Protein AF-A0A8K0Q6R3-F1 (afdb_monomer_lite)

Structure (mmCIF, N/CA/C/O backbone):
data_AF-A0A8K0Q6R3-F1
#
_entry.id   AF-A0A8K0Q6R3-F1
#
loop_
_atom_site.group_PDB
_atom_site.id
_atom_site.type_symbol
_atom_site.label_atom_id
_atom_site.label_alt_id
_atom_site.label_comp_id
_atom_site.label_asym_id
_atom_site.label_entity_id
_atom_site.label_seq_id
_atom_site.pdbx_PDB_ins_code
_atom_site.Cartn_x
_atom_site.Cartn_y
_atom_site.Cartn_z
_atom_site.occupancy
_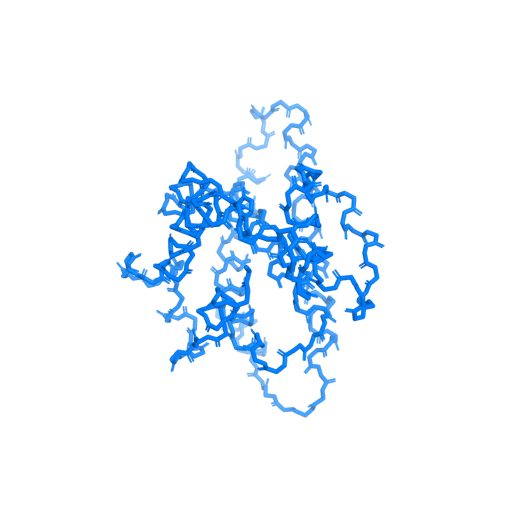atom_site.B_iso_or_equiv
_atom_site.auth_seq_id
_atom_site.auth_comp_id
_atom_site.auth_asym_id
_atom_site.auth_atom_id
_atom_site.pdbx_PDB_model_num
ATOM 1 N N . MET A 1 1 ? -8.932 2.439 12.108 1.00 54.53 1 MET A N 1
ATOM 2 C CA . MET A 1 1 ? -7.716 1.807 11.546 1.00 54.53 1 MET A CA 1
ATOM 3 C C . MET A 1 1 ? -7.563 0.316 11.876 1.00 54.53 1 MET A C 1
ATOM 5 O O . MET A 1 1 ? -7.214 -0.430 10.976 1.00 54.53 1 MET A O 1
ATOM 9 N N . PHE A 1 2 ? -7.826 -0.166 13.101 1.00 51.91 2 PHE A N 1
ATOM 10 C CA . PHE A 1 2 ? -7.474 -1.550 13.488 1.00 51.91 2 PHE A CA 1
ATOM 11 C C . PHE A 1 2 ? -8.248 -2.689 12.801 1.00 51.91 2 PHE A C 1
ATOM 13 O O . PHE A 1 2 ? -7.647 -3.707 12.477 1.00 51.91 2 PHE A O 1
ATOM 20 N N . LEU A 1 3 ? -9.543 -2.526 12.505 1.00 50.34 3 LEU A N 1
ATOM 21 C CA . LEU A 1 3 ? -10.307 -3.551 11.765 1.00 50.34 3 LEU A CA 1
ATOM 22 C C . LEU A 1 3 ? -9.749 -3.795 10.353 1.00 50.34 3 LEU A C 1
ATOM 24 O O . LEU A 1 3 ? -9.831 -4.893 9.816 1.00 50.34 3 LEU A O 1
ATOM 28 N N . ASN A 1 4 ? -9.103 -2.779 9.796 1.00 62.16 4 ASN A N 1
ATOM 29 C CA . ASN A 1 4 ? -8.507 -2.807 8.475 1.00 62.16 4 ASN A CA 1
ATOM 30 C C . ASN A 1 4 ? -7.117 -3.448 8.443 1.00 62.16 4 ASN A C 1
ATOM 32 O O . ASN A 1 4 ? -6.731 -3.988 7.409 1.00 62.16 4 ASN A O 1
ATOM 36 N N . LEU A 1 5 ? -6.398 -3.455 9.570 1.00 63.81 5 LEU A N 1
ATOM 37 C CA . LEU A 1 5 ? -5.128 -4.170 9.707 1.00 63.81 5 LEU A CA 1
ATOM 38 C C . LEU A 1 5 ? -5.302 -5.679 9.542 1.00 63.81 5 LEU A C 1
ATOM 40 O O . LEU A 1 5 ? -4.444 -6.322 8.948 1.00 63.81 5 LEU A O 1
ATOM 44 N N . LEU A 1 6 ? -6.427 -6.233 9.998 1.00 64.19 6 LEU A N 1
ATOM 45 C CA . LEU A 1 6 ? -6.739 -7.653 9.823 1.00 64.19 6 LEU A CA 1
ATOM 46 C C . LEU A 1 6 ? -6.965 -8.010 8.348 1.00 64.19 6 LEU A C 1
ATOM 48 O O . LEU A 1 6 ? -6.481 -9.043 7.897 1.00 64.19 6 LEU A O 1
ATOM 52 N N . ALA A 1 7 ? -7.628 -7.138 7.582 1.00 67.25 7 ALA A N 1
ATOM 53 C CA . ALA A 1 7 ? -7.806 -7.328 6.141 1.00 67.25 7 ALA A CA 1
ATOM 54 C C . ALA A 1 7 ? -6.467 -7.263 5.382 1.00 67.25 7 ALA A C 1
ATOM 56 O O . ALA A 1 7 ? -6.242 -8.037 4.452 1.00 67.25 7 ALA A O 1
ATOM 57 N N . VAL A 1 8 ? -5.547 -6.389 5.814 1.00 72.19 8 VAL A N 1
ATOM 58 C CA . VAL A 1 8 ? -4.171 -6.359 5.289 1.00 72.19 8 VAL A CA 1
ATOM 59 C C . VAL A 1 8 ? -3.399 -7.622 5.700 1.00 72.19 8 VAL A C 1
ATOM 61 O O . VAL A 1 8 ? -2.678 -8.195 4.893 1.00 72.19 8 VAL A O 1
ATOM 64 N N . ALA A 1 9 ? -3.548 -8.099 6.932 1.00 72.75 9 ALA A N 1
ATOM 65 C CA . ALA A 1 9 ? -2.824 -9.270 7.431 1.00 72.75 9 ALA A CA 1
ATOM 66 C C . ALA A 1 9 ? -3.275 -10.587 6.778 1.00 72.75 9 ALA A C 1
ATOM 68 O O . ALA A 1 9 ? -2.507 -11.544 6.679 1.00 72.75 9 ALA A O 1
ATOM 69 N N . PHE A 1 10 ? -4.535 -10.652 6.348 1.00 76.44 10 PHE A N 1
ATOM 70 C CA . PHE A 1 10 ? -5.116 -11.872 5.815 1.00 76.44 10 PHE A CA 1
ATOM 71 C C . PHE A 1 10 ? -4.614 -12.146 4.393 1.00 76.44 10 PHE A C 1
ATOM 73 O O . PHE A 1 10 ? -4.897 -11.400 3.452 1.00 76.44 10 PHE A O 1
ATOM 80 N N . VAL A 1 11 ? -3.836 -13.220 4.252 1.00 75.75 11 VAL A N 1
ATOM 81 C CA . VAL A 1 11 ? -3.286 -13.705 2.984 1.00 75.75 11 VAL A CA 1
ATOM 82 C C . VAL A 1 11 ? -3.460 -15.215 2.917 1.00 75.75 11 VAL A C 1
ATOM 84 O O . VAL A 1 11 ? -2.762 -15.954 3.611 1.00 75.75 11 VAL A O 1
ATOM 87 N N . ASP A 1 12 ? -4.355 -15.657 2.037 1.00 71.12 12 ASP A N 1
ATOM 88 C CA . ASP A 1 12 ? -4.632 -17.079 1.813 1.00 71.12 12 ASP A CA 1
ATOM 89 C C . ASP A 1 12 ? -3.466 -17.816 1.135 1.00 71.12 12 ASP A C 1
ATOM 91 O O . ASP A 1 12 ? -3.287 -19.017 1.323 1.00 71.12 12 ASP A O 1
ATOM 95 N N . ASP A 1 13 ? -2.655 -17.102 0.344 1.00 76.12 13 ASP A N 1
ATOM 96 C CA . ASP A 1 13 ? -1.628 -17.695 -0.513 1.00 76.12 13 ASP A CA 1
ATOM 97 C C . ASP A 1 13 ? -0.456 -16.732 -0.765 1.00 76.12 13 ASP A C 1
ATOM 99 O O . ASP A 1 13 ? -0.658 -15.569 -1.128 1.00 76.12 13 ASP A O 1
ATOM 103 N N . ALA A 1 14 ? 0.769 -17.236 -0.585 1.00 75.88 14 ALA A N 1
ATOM 104 C CA . ALA A 1 14 ? 2.025 -16.504 -0.745 1.00 75.88 14 ALA A CA 1
ATOM 105 C C . ALA A 1 14 ? 2.582 -16.527 -2.184 1.00 75.88 14 ALA A C 1
ATOM 107 O O . ALA A 1 14 ? 3.535 -15.809 -2.482 1.00 75.88 14 ALA A O 1
ATOM 108 N N . ARG A 1 15 ? 2.016 -17.331 -3.095 1.00 80.50 15 ARG A N 1
ATOM 109 C CA . ARG A 1 15 ? 2.465 -17.396 -4.496 1.00 80.50 15 ARG A CA 1
ATOM 110 C C . ARG A 1 15 ? 2.261 -16.055 -5.198 1.00 80.50 15 ARG A C 1
ATOM 112 O O . ARG A 1 15 ? 1.214 -15.432 -5.062 1.00 80.50 15 ARG A O 1
ATOM 119 N N . LEU A 1 16 ? 3.205 -15.656 -6.052 1.00 80.06 16 LEU A N 1
ATOM 120 C CA . LEU A 1 16 ? 3.097 -14.418 -6.844 1.00 80.06 16 LEU A CA 1
ATOM 121 C C . LEU A 1 16 ? 1.838 -14.389 -7.724 1.00 80.06 16 LEU A C 1
ATOM 123 O O . LEU A 1 16 ? 1.187 -13.355 -7.840 1.00 80.06 16 LEU A O 1
ATOM 127 N N . SER A 1 17 ? 1.436 -15.538 -8.277 1.00 79.94 17 SER A N 1
ATOM 128 C CA . SER A 1 17 ? 0.202 -15.688 -9.062 1.00 79.94 17 SER A CA 1
ATOM 129 C C . SER A 1 17 ? -1.075 -15.450 -8.252 1.00 79.94 17 SER A C 1
ATOM 131 O O . SER A 1 17 ? -2.144 -15.270 -8.835 1.00 79.94 17 SER A O 1
ATOM 133 N N . ALA A 1 18 ? -0.991 -15.475 -6.918 1.00 82.94 18 ALA A N 1
ATOM 134 C CA . ALA A 1 18 ? -2.079 -15.126 -6.012 1.00 82.94 18 ALA A CA 1
ATOM 135 C C . ALA A 1 18 ? -2.174 -13.609 -5.750 1.00 82.94 18 ALA A C 1
ATOM 137 O O . ALA A 1 18 ? -3.151 -13.156 -5.157 1.00 82.94 18 ALA A O 1
ATOM 138 N N . SER A 1 19 ? -1.204 -12.811 -6.213 1.00 84.69 19 SER A N 1
ATOM 139 C CA . SER A 1 19 ? -1.260 -11.352 -6.108 1.00 84.69 19 SER A CA 1
ATOM 140 C C . SER A 1 19 ? -2.371 -10.766 -6.985 1.00 84.69 19 SER A C 1
ATOM 142 O O . SER A 1 19 ? -2.760 -11.350 -8.000 1.00 84.69 19 SER A O 1
ATOM 144 N N . TRP A 1 20 ? -2.868 -9.594 -6.598 1.00 86.06 20 TRP A N 1
ATOM 145 C CA . TRP A 1 20 ? -3.831 -8.799 -7.364 1.00 86.06 20 TRP A CA 1
ATOM 146 C C . TRP A 1 20 ? -3.210 -8.160 -8.620 1.00 86.06 20 TRP A C 1
ATOM 148 O O . TRP A 1 20 ? -3.933 -7.775 -9.531 1.00 86.06 20 TRP A O 1
ATOM 158 N N . VAL A 1 21 ? -1.876 -8.079 -8.690 1.00 85.06 21 VAL A N 1
ATOM 159 C CA . VAL A 1 21 ? -1.151 -7.522 -9.848 1.00 85.06 21 VAL A CA 1
ATOM 160 C C . VAL A 1 21 ? -0.969 -8.552 -10.962 1.00 85.06 21 VAL A C 1
ATOM 162 O O . VAL A 1 21 ? -1.044 -8.220 -12.141 1.00 85.06 21 VAL A O 1
ATOM 165 N N . VAL A 1 22 ? -0.709 -9.809 -10.596 1.00 80.12 22 VAL A N 1
ATOM 166 C CA . VAL A 1 22 ? -0.415 -10.889 -11.557 1.00 80.12 22 VAL A CA 1
ATOM 167 C C . VAL A 1 22 ? -1.655 -11.731 -11.852 1.00 80.12 22 VAL A C 1
ATOM 169 O O . VAL A 1 22 ? -1.812 -12.245 -12.957 1.00 80.12 22 VAL A O 1
ATOM 172 N N . GLY A 1 23 ? -2.534 -11.904 -10.865 1.00 73.75 23 GLY A N 1
ATOM 173 C CA . GLY A 1 23 ? -3.763 -12.668 -11.026 1.00 73.75 23 GLY A CA 1
ATOM 174 C C . GLY A 1 23 ? -4.799 -11.941 -11.878 1.00 73.75 23 GLY A C 1
ATOM 175 O O . GLY A 1 23 ? -4.904 -10.722 -11.850 1.00 73.75 23 GLY A O 1
ATOM 176 N N . SER A 1 24 ? -5.623 -12.705 -12.592 1.00 71.62 24 SER A N 1
ATOM 177 C CA . SER A 1 24 ? -6.727 -12.168 -13.404 1.00 71.62 24 SER A CA 1
ATOM 178 C C . SER A 1 24 ? -7.937 -11.707 -12.578 1.00 71.62 24 SER A C 1
ATOM 180 O O . SER A 1 24 ? -8.874 -11.129 -13.122 1.00 71.62 24 SER A O 1
ATOM 182 N N . ASP A 1 25 ? -7.942 -11.994 -11.275 1.00 80.06 25 ASP A N 1
ATOM 183 C CA . ASP A 1 25 ? -9.049 -11.698 -10.372 1.00 80.06 25 ASP A CA 1
ATOM 184 C C . ASP A 1 25 ? -8.917 -10.293 -9.765 1.00 80.06 25 ASP A C 1
ATOM 186 O O . ASP A 1 25 ? -8.110 -10.062 -8.858 1.00 80.06 25 ASP A O 1
ATOM 190 N N . ARG A 1 26 ? -9.753 -9.366 -10.251 1.00 75.88 26 ARG A N 1
ATOM 191 C CA . ARG A 1 26 ? -9.837 -7.985 -9.748 1.00 75.88 26 ARG A CA 1
ATOM 192 C C . ARG A 1 26 ? -10.316 -7.904 -8.295 1.00 75.88 26 ARG A C 1
ATOM 194 O O . ARG A 1 26 ? -9.986 -6.939 -7.613 1.00 75.88 26 ARG A O 1
ATOM 201 N N . GLY A 1 27 ? -11.025 -8.916 -7.787 1.00 81.19 27 GLY A N 1
ATOM 202 C CA . GLY A 1 27 ? -11.517 -8.947 -6.405 1.00 81.19 27 GLY A CA 1
ATOM 203 C C . GLY A 1 27 ? -10.404 -9.027 -5.354 1.00 81.19 27 GLY A C 1
ATOM 204 O O . GLY A 1 27 ? -10.624 -8.738 -4.179 1.00 81.19 27 GLY A O 1
ATOM 205 N N . ARG A 1 28 ? -9.172 -9.352 -5.759 1.00 83.56 28 ARG A N 1
ATOM 206 C CA . ARG A 1 28 ? -8.019 -9.480 -4.854 1.00 83.56 28 ARG A CA 1
ATOM 207 C C . ARG A 1 28 ? -7.509 -8.157 -4.290 1.00 83.56 28 ARG A C 1
ATOM 209 O O . ARG A 1 28 ? -6.754 -8.184 -3.317 1.00 83.56 28 ARG A O 1
ATOM 216 N N . LEU A 1 29 ? -7.921 -7.021 -4.856 1.00 86.06 29 LEU A N 1
ATOM 217 C CA . LEU A 1 29 ? -7.690 -5.694 -4.275 1.00 86.06 29 LEU A CA 1
ATOM 218 C C . LEU A 1 29 ? -8.789 -5.299 -3.266 1.00 86.06 29 LEU A C 1
ATOM 220 O O . LEU A 1 29 ? -8.670 -4.275 -2.602 1.00 86.06 29 LEU A O 1
ATOM 224 N N . GLY A 1 30 ? -9.815 -6.136 -3.067 1.00 84.94 30 GLY A N 1
ATOM 225 C CA . GLY A 1 30 ? -10.970 -5.835 -2.214 1.00 84.94 30 GLY A CA 1
ATOM 226 C C . GLY A 1 30 ? -10.633 -5.544 -0.746 1.00 84.94 30 GLY A C 1
ATOM 227 O O . GLY A 1 30 ? -11.323 -4.769 -0.092 1.00 84.94 30 GLY A O 1
ATOM 228 N N . TRP A 1 31 ? -9.527 -6.084 -0.222 1.00 83.69 31 TRP A N 1
ATOM 229 C CA . TRP A 1 31 ? -9.038 -5.742 1.124 1.00 83.69 31 TRP A CA 1
ATOM 230 C C . TRP A 1 31 ? -8.641 -4.259 1.252 1.00 83.69 31 TRP A C 1
ATOM 232 O O . TRP A 1 31 ? -8.718 -3.690 2.345 1.00 83.69 31 TRP A O 1
ATOM 242 N N . LEU A 1 32 ? -8.207 -3.648 0.144 1.00 83.12 32 LEU A N 1
ATOM 243 C CA . LEU A 1 32 ? -7.872 -2.233 0.045 1.00 83.12 32 LEU A CA 1
ATOM 244 C C . LEU A 1 32 ? -9.135 -1.398 -0.185 1.00 83.12 32 LEU A C 1
ATOM 246 O O . LEU A 1 32 ? -9.294 -0.349 0.424 1.00 83.12 32 LEU A O 1
ATOM 250 N N . GLU A 1 33 ? -10.079 -1.889 -0.988 1.00 83.94 33 GLU A N 1
ATOM 251 C CA . GLU A 1 33 ? -11.382 -1.236 -1.194 1.00 83.94 33 GLU A CA 1
ATOM 252 C C . GLU A 1 33 ? -12.202 -1.162 0.100 1.00 83.94 33 GLU A C 1
ATOM 254 O O . GLU A 1 33 ? -12.869 -0.163 0.363 1.00 83.94 33 GLU A O 1
ATOM 259 N N . LEU A 1 34 ? -12.085 -2.171 0.968 1.00 81.50 34 LEU A N 1
ATOM 260 C CA . LEU A 1 34 ? -12.698 -2.173 2.299 1.00 81.50 34 LEU A CA 1
ATOM 261 C C . LEU A 1 34 ? -12.225 -0.975 3.144 1.00 81.50 34 LEU A C 1
ATOM 263 O O . LEU A 1 34 ? -12.975 -0.457 3.975 1.00 81.50 34 LEU A O 1
ATOM 267 N N . GLN A 1 35 ? -11.020 -0.461 2.875 1.00 75.69 35 GLN A N 1
ATOM 268 C CA . GLN A 1 35 ? -10.481 0.728 3.535 1.00 75.69 35 GLN A CA 1
ATOM 269 C C . GLN A 1 35 ? -11.276 1.989 3.202 1.00 75.69 35 GLN A C 1
ATOM 271 O O . GLN A 1 35 ? -11.488 2.819 4.087 1.00 75.69 35 GLN A O 1
ATOM 276 N N . LEU A 1 36 ? -11.784 2.092 1.971 1.00 77.50 36 LEU A N 1
ATOM 277 C CA . LEU A 1 36 ? -12.572 3.234 1.504 1.00 77.50 36 LEU A CA 1
ATOM 278 C C . LEU A 1 36 ? -13.887 3.368 2.285 1.00 77.50 36 LEU A C 1
ATOM 280 O O . LEU A 1 36 ? -14.344 4.477 2.559 1.00 77.50 36 LEU A O 1
ATOM 284 N N . GLY A 1 37 ? -14.469 2.243 2.713 1.00 75.31 37 GLY A N 1
ATOM 285 C CA . GLY A 1 37 ? -15.680 2.214 3.537 1.00 75.31 37 GLY A CA 1
ATOM 286 C C . GLY A 1 37 ? -15.454 2.604 5.002 1.00 75.31 37 GLY A C 1
ATOM 287 O O . GLY A 1 37 ? -16.411 2.921 5.709 1.00 75.31 37 GLY A O 1
ATOM 288 N N . LEU A 1 38 ? -14.205 2.623 5.480 1.00 74.12 38 LEU A N 1
ATOM 289 C CA . LEU A 1 38 ? -13.915 2.932 6.880 1.00 74.12 38 LEU A CA 1
ATOM 290 C C . LEU A 1 38 ? -13.990 4.436 7.173 1.00 74.12 38 LEU A C 1
ATOM 292 O O . LEU A 1 38 ? -14.490 4.812 8.232 1.00 74.12 38 LEU A O 1
ATOM 296 N N . LYS A 1 39 ? -13.529 5.299 6.259 1.00 73.44 39 LYS A N 1
ATOM 297 C CA . LYS A 1 39 ? -13.573 6.764 6.431 1.00 73.44 39 LYS A CA 1
ATOM 298 C C . LYS A 1 39 ? -14.991 7.283 6.746 1.00 73.44 39 LYS A C 1
ATOM 300 O O . LYS A 1 39 ? -15.137 7.956 7.768 1.00 73.44 39 LYS A O 1
ATOM 305 N N . PRO A 1 40 ? -16.054 6.934 5.990 1.00 75.62 40 PRO A N 1
ATOM 306 C CA . PRO A 1 40 ? -17.410 7.380 6.317 1.00 75.62 40 PRO A CA 1
ATOM 307 C C . PRO A 1 40 ? -17.943 6.796 7.637 1.00 75.62 40 PRO A C 1
ATOM 309 O O . PRO A 1 40 ? -18.625 7.503 8.376 1.00 75.62 40 PRO A O 1
ATOM 312 N N . LEU A 1 41 ? -17.601 5.549 7.991 1.00 76.44 41 LEU A N 1
ATOM 313 C CA . LEU A 1 41 ? -17.977 4.947 9.283 1.00 76.44 41 LEU A CA 1
ATOM 314 C C . LEU A 1 41 ? -17.315 5.660 10.466 1.00 76.44 41 LEU A C 1
ATOM 316 O O . LEU A 1 41 ? -17.943 5.930 11.493 1.00 76.44 41 LEU A O 1
ATOM 320 N N . LEU A 1 42 ? -16.038 5.993 10.309 1.00 73.75 42 LEU A N 1
ATOM 321 C CA . LEU A 1 42 ? -15.302 6.788 11.271 1.00 73.75 42 LEU A CA 1
ATOM 322 C C . LEU A 1 42 ? -15.955 8.168 11.396 1.00 73.75 42 LEU A C 1
ATOM 324 O O . LEU A 1 42 ? -16.254 8.592 12.513 1.00 73.75 42 LEU A O 1
ATOM 328 N N . MET A 1 43 ? -16.228 8.865 10.294 1.00 75.31 43 MET A N 1
ATOM 329 C CA . MET A 1 43 ? -16.900 10.171 10.324 1.00 75.31 43 MET A CA 1
ATOM 330 C C . MET A 1 43 ? -18.269 10.110 11.017 1.00 75.31 43 MET A C 1
ATOM 332 O O . MET A 1 43 ? -18.567 10.962 11.854 1.00 75.31 43 MET A O 1
ATOM 336 N N . ALA A 1 44 ? -19.069 9.074 10.752 1.00 84.00 44 ALA A N 1
ATOM 337 C CA . ALA A 1 44 ? -20.374 8.880 11.384 1.00 84.00 44 ALA A CA 1
ATOM 338 C C . ALA A 1 44 ? -20.286 8.645 12.904 1.00 84.00 44 ALA A C 1
ATOM 3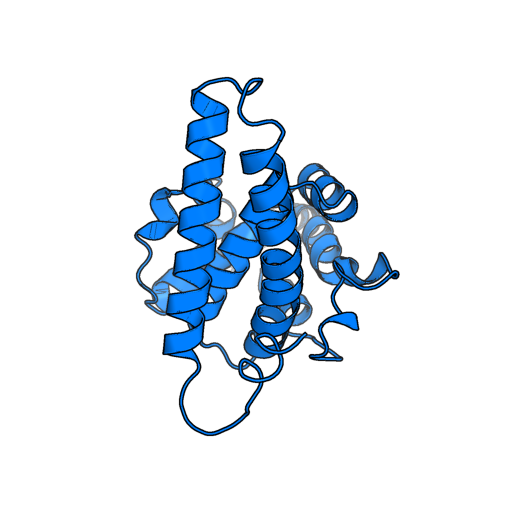40 O O . ALA A 1 44 ? -21.175 9.053 13.649 1.00 84.00 44 ALA A O 1
ATOM 341 N N . THR A 1 45 ? -19.201 8.027 13.377 1.00 80.62 45 THR A N 1
ATOM 342 C CA . THR A 1 45 ? -18.961 7.750 14.804 1.00 80.62 45 THR A CA 1
ATOM 343 C C . THR A 1 45 ? -18.163 8.845 15.517 1.00 80.62 45 THR A C 1
ATOM 345 O O . THR A 1 45 ? -17.869 8.6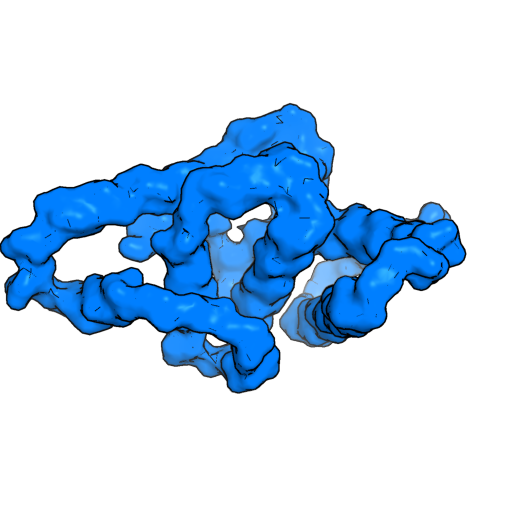99 16.699 1.00 80.62 45 THR A O 1
ATOM 348 N N . SER A 1 46 ? -17.852 9.961 14.843 1.00 78.06 46 SER A N 1
ATOM 349 C CA . SER A 1 46 ? -17.079 11.095 15.388 1.00 78.06 46 SER A CA 1
ATOM 350 C C . SER A 1 46 ? -17.564 11.576 16.758 1.00 78.06 46 SER A C 1
ATOM 352 O O . SER A 1 46 ? -16.759 11.736 17.666 1.00 78.06 46 SER A O 1
ATOM 354 N N . ARG A 1 47 ? -18.882 11.686 16.952 1.00 80.00 47 ARG A N 1
ATOM 355 C CA . ARG A 1 47 ? -19.501 12.126 18.219 1.00 80.00 47 ARG A CA 1
ATOM 356 C C . ARG A 1 47 ? -19.271 11.187 19.407 1.00 80.00 47 ARG A C 1
ATOM 358 O O . ARG A 1 47 ? -19.550 11.560 20.538 1.00 80.00 47 ARG A O 1
ATOM 365 N N . LEU A 1 48 ? -18.835 9.954 19.154 1.00 79.75 48 LEU A N 1
ATOM 366 C CA . LEU A 1 48 ? -18.565 8.948 20.184 1.00 79.75 48 LEU A CA 1
ATOM 367 C C . LEU A 1 48 ? -17.071 8.873 20.538 1.00 79.75 48 LEU A C 1
ATOM 369 O O . LEU A 1 48 ? -16.685 8.063 21.381 1.00 79.75 48 LEU A O 1
ATOM 373 N N . ARG A 1 49 ? -16.222 9.675 19.881 1.00 79.19 49 ARG A N 1
ATOM 374 C CA . ARG A 1 49 ? -14.761 9.597 20.015 1.00 79.19 49 ARG A CA 1
ATOM 375 C C . ARG A 1 49 ? -14.212 10.373 21.209 1.00 79.19 49 ARG A C 1
ATOM 377 O O . ARG A 1 49 ? -13.205 9.939 21.753 1.00 79.19 49 ARG A O 1
ATOM 384 N N . ASP A 1 50 ? -14.889 11.435 21.642 1.00 74.19 50 ASP A N 1
ATOM 385 C CA . ASP A 1 50 ? -14.400 12.383 22.663 1.00 74.19 50 ASP A CA 1
ATOM 386 C C . ASP A 1 50 ? -14.189 11.763 24.058 1.00 74.19 50 ASP A C 1
ATOM 388 O O . ASP A 1 50 ? -13.522 12.338 24.910 1.00 74.19 50 ASP A O 1
ATOM 392 N N . ALA A 1 51 ? -14.771 10.587 24.312 1.00 77.12 51 ALA A N 1
ATOM 393 C CA . ALA A 1 51 ? -14.582 9.817 25.545 1.00 77.12 51 ALA A CA 1
ATOM 394 C C . ALA A 1 51 ? -13.836 8.492 25.305 1.00 77.12 51 ALA A C 1
ATOM 396 O O . ALA A 1 51 ? -13.804 7.615 26.172 1.00 77.12 51 ALA A O 1
ATOM 397 N N . SER A 1 52 ? -13.283 8.296 24.107 1.00 80.44 52 SER A N 1
ATOM 398 C CA . SER A 1 52 ? -12.637 7.047 23.731 1.00 80.44 52 SER A CA 1
ATOM 399 C C . SER A 1 52 ? -11.213 6.985 24.267 1.00 80.44 52 SER A C 1
ATOM 401 O O . SER A 1 52 ? -10.402 7.871 24.023 1.00 80.44 52 SER A O 1
ATOM 403 N N . ALA A 1 53 ? -10.848 5.850 24.867 1.00 79.75 53 ALA A N 1
ATOM 404 C CA . ALA A 1 53 ? -9.449 5.540 25.170 1.00 79.75 53 ALA A CA 1
ATOM 405 C C . ALA A 1 53 ? -8.549 5.509 23.911 1.00 79.75 53 ALA A C 1
ATOM 407 O O . ALA A 1 53 ? -7.327 5.516 24.028 1.00 79.75 53 ALA A O 1
ATOM 408 N N . LEU A 1 54 ? -9.142 5.473 22.709 1.00 71.38 54 LEU A N 1
ATOM 409 C CA . LEU A 1 54 ? -8.446 5.498 21.420 1.00 71.38 54 LEU A CA 1
ATOM 410 C C . LEU A 1 54 ? -8.330 6.907 20.819 1.00 71.38 54 LEU A C 1
ATOM 412 O O . LEU A 1 54 ? -7.907 7.038 19.672 1.00 71.38 54 LEU A O 1
ATOM 416 N N . GLN A 1 55 ? -8.690 7.956 21.560 1.00 72.50 55 GLN A N 1
ATOM 417 C CA . GLN A 1 55 ? -8.657 9.339 21.079 1.00 72.50 55 GLN A CA 1
ATOM 418 C C . GLN A 1 55 ? -7.327 9.759 20.419 1.00 72.50 55 GLN A C 1
ATOM 420 O O . GLN A 1 55 ? -7.393 10.263 19.296 1.00 72.50 55 GLN A O 1
ATOM 425 N N . PRO A 1 56 ? -6.136 9.437 20.968 1.00 65.06 56 PRO A N 1
ATOM 426 C CA . PRO A 1 56 ? -4.865 9.772 20.314 1.00 65.06 56 PRO A CA 1
ATOM 427 C C . PRO A 1 56 ? -4.705 9.151 18.917 1.00 65.06 56 PRO A C 1
ATOM 429 O O . PRO A 1 56 ? -4.037 9.699 18.046 1.00 65.06 56 PRO A O 1
ATOM 432 N N . MET A 1 57 ? -5.333 7.996 18.675 1.00 65.81 57 MET A N 1
ATOM 433 C CA . MET A 1 57 ? -5.298 7.328 17.371 1.00 65.81 57 MET A CA 1
ATOM 434 C C . MET A 1 57 ? -6.265 7.961 16.372 1.00 65.81 57 MET A C 1
ATOM 436 O O . MET A 1 57 ? -5.995 7.939 15.173 1.00 65.81 57 MET A O 1
ATOM 440 N N . PHE A 1 58 ? -7.395 8.496 16.843 1.00 71.62 58 PHE A N 1
ATOM 441 C CA . PHE A 1 58 ? -8.310 9.250 15.990 1.00 71.62 58 PHE A CA 1
ATOM 442 C C . PHE A 1 58 ? -7.684 10.578 15.572 1.00 71.62 58 PHE A C 1
ATOM 444 O O . PHE A 1 58 ? -7.678 10.872 14.385 1.00 71.62 58 PHE A O 1
ATOM 451 N N . GLU A 1 59 ? -7.059 11.297 16.504 1.00 69.19 59 GLU A N 1
ATOM 452 C CA . GLU A 1 59 ? -6.350 12.553 16.224 1.00 69.19 59 GLU A CA 1
ATOM 453 C C . GLU A 1 59 ? -5.206 12.347 15.221 1.00 69.19 59 GLU A C 1
ATOM 455 O O . GLU A 1 59 ? -5.115 13.067 14.232 1.00 69.19 59 GLU A O 1
ATOM 460 N N . ALA A 1 60 ? -4.397 11.296 15.394 1.00 63.03 60 ALA A N 1
ATOM 461 C CA . ALA A 1 60 ? -3.341 10.958 14.440 1.00 63.03 60 ALA A CA 1
ATOM 462 C C . ALA A 1 60 ? -3.884 10.545 13.056 1.00 63.03 60 ALA A C 1
ATOM 464 O O . ALA A 1 60 ? -3.220 10.745 12.045 1.00 63.03 60 ALA A O 1
ATOM 465 N N . SER A 1 61 ? -5.072 9.933 12.994 1.00 62.62 61 SER A N 1
ATOM 466 C CA . SER A 1 61 ? -5.709 9.540 11.730 1.00 62.62 61 SER A CA 1
ATOM 467 C C . SER A 1 61 ? -6.382 10.708 11.009 1.00 62.62 61 SER A C 1
ATOM 469 O O . SER A 1 61 ? -6.491 10.653 9.785 1.00 62.62 61 SER A O 1
ATOM 471 N N . ASP A 1 62 ? -6.887 11.691 11.755 1.00 66.62 62 ASP A N 1
ATOM 472 C CA . ASP A 1 62 ? -7.546 12.885 11.222 1.00 66.62 62 ASP A CA 1
ATOM 473 C C . ASP A 1 62 ? -6.509 13.939 10.763 1.00 66.62 62 ASP A C 1
ATOM 475 O O . ASP A 1 62 ? -6.853 14.859 10.022 1.00 66.62 62 ASP A O 1
ATOM 479 N N . ASP A 1 63 ? -5.234 13.788 11.148 1.00 64.62 63 ASP A N 1
ATOM 480 C CA . ASP A 1 63 ? -4.123 14.578 10.617 1.00 64.62 63 ASP A CA 1
ATOM 481 C C . ASP A 1 63 ? -3.892 14.243 9.131 1.00 64.62 63 ASP A C 1
ATOM 483 O O . ASP A 1 63 ? -3.405 13.167 8.779 1.00 64.62 63 ASP A O 1
ATOM 487 N N . GLU A 1 64 ? -4.258 15.162 8.236 1.00 56.66 64 GLU A N 1
ATOM 488 C CA . GLU A 1 64 ? -4.146 15.031 6.775 1.00 56.66 64 GLU A CA 1
ATOM 489 C C . GLU A 1 64 ? -2.707 15.249 6.259 1.00 56.66 64 GLU A C 1
ATOM 491 O O . GLU A 1 64 ? -2.488 15.269 5.046 1.00 56.66 64 GLU A O 1
ATOM 496 N N . ALA A 1 65 ? -1.699 15.373 7.137 1.00 54.16 65 ALA A N 1
ATOM 497 C CA . ALA A 1 65 ? -0.297 15.419 6.725 1.00 54.16 65 ALA A CA 1
ATOM 498 C C . ALA A 1 65 ? 0.038 14.193 5.855 1.00 54.16 65 ALA A C 1
ATOM 500 O O . ALA A 1 65 ? 0.044 13.047 6.309 1.00 54.16 65 ALA A O 1
ATOM 501 N N . VAL A 1 66 ? 0.227 14.420 4.557 1.00 50.38 66 VAL A N 1
ATOM 502 C CA . VAL A 1 66 ? 0.510 13.379 3.567 1.00 50.38 66 VAL A CA 1
ATOM 503 C C . VAL A 1 66 ? 1.773 12.636 4.000 1.00 50.38 66 VAL A C 1
ATOM 505 O O . VAL A 1 66 ? 2.752 13.265 4.395 1.00 50.38 66 VAL A O 1
ATOM 508 N N . VAL A 1 67 ? 1.763 11.299 3.931 1.00 53.59 67 VAL A N 1
ATOM 509 C CA . VAL A 1 67 ? 2.989 10.504 4.086 1.00 53.59 67 VAL A CA 1
ATOM 510 C C . VAL A 1 67 ? 3.935 10.939 2.968 1.00 53.59 67 VAL A C 1
ATOM 512 O O . VAL A 1 67 ? 3.759 10.573 1.807 1.00 53.59 67 VAL A O 1
ATOM 515 N N . CYS A 1 68 ? 4.867 11.821 3.316 1.00 42.94 68 CYS A N 1
ATOM 516 C CA . CYS A 1 68 ? 5.729 12.510 2.372 1.00 42.94 68 CYS A CA 1
ATOM 517 C C . CYS A 1 68 ? 6.737 11.534 1.732 1.00 42.94 68 CYS A C 1
ATOM 519 O O . CYS A 1 68 ? 7.124 10.536 2.355 1.00 42.94 68 CYS A O 1
ATOM 521 N N . PRO A 1 69 ? 7.250 11.826 0.525 1.00 43.53 69 PRO A N 1
ATOM 522 C CA . PRO A 1 69 ? 8.402 11.131 -0.052 1.00 43.53 69 PRO A CA 1
ATOM 523 C C . PRO A 1 69 ? 9.674 11.238 0.815 1.00 43.53 69 PRO A C 1
ATOM 525 O O . PRO A 1 69 ? 10.566 10.403 0.683 1.00 43.53 69 PRO A O 1
ATOM 528 N N . GLU A 1 70 ? 9.747 12.182 1.770 1.00 47.59 70 GLU A N 1
ATOM 529 C CA . GLU A 1 70 ? 10.775 12.179 2.829 1.00 47.59 70 GLU A CA 1
ATOM 530 C C . GLU A 1 70 ? 10.691 10.971 3.783 1.00 47.59 70 GLU A C 1
ATOM 532 O O . GLU A 1 70 ? 11.574 10.787 4.618 1.00 47.59 70 GLU A O 1
ATOM 537 N N . SER A 1 71 ? 9.703 10.085 3.623 1.00 51.31 71 SER A N 1
ATOM 538 C CA . SER A 1 71 ? 9.617 8.766 4.275 1.00 51.31 71 SER A CA 1
ATOM 539 C C . SER A 1 71 ? 10.865 7.886 4.111 1.00 51.31 71 SER A C 1
ATOM 541 O O . SER A 1 71 ? 11.029 6.924 4.860 1.00 51.31 71 SER A O 1
ATOM 543 N N . ARG A 1 72 ? 11.789 8.248 3.207 1.00 55.28 72 ARG A N 1
ATOM 544 C CA . ARG A 1 72 ? 13.163 7.715 3.144 1.00 55.28 72 ARG A CA 1
ATOM 545 C C . ARG A 1 72 ? 13.926 7.845 4.476 1.00 55.28 72 ARG A C 1
ATOM 547 O O . ARG A 1 72 ? 14.855 7.077 4.708 1.00 55.28 72 ARG A O 1
ATOM 554 N N . LEU A 1 73 ? 13.531 8.790 5.335 1.00 54.75 73 LEU A N 1
ATOM 555 C CA . LEU A 1 73 ? 14.124 9.083 6.647 1.00 54.75 73 LEU A CA 1
ATOM 556 C C . LEU A 1 73 ? 13.425 8.381 7.817 1.00 54.75 73 LEU A C 1
ATOM 558 O O . LEU A 1 73 ? 13.844 8.551 8.960 1.00 54.75 73 LEU A O 1
ATOM 562 N N . ILE A 1 74 ? 12.350 7.628 7.567 1.00 61.09 74 ILE A N 1
ATOM 563 C CA . ILE A 1 74 ? 11.676 6.906 8.641 1.00 61.09 74 ILE A CA 1
ATOM 564 C C . ILE A 1 74 ? 12.541 5.701 8.999 1.00 61.09 74 ILE A C 1
ATOM 566 O O . ILE A 1 74 ? 12.582 4.700 8.277 1.00 61.09 74 ILE A O 1
ATOM 570 N N . ASP A 1 75 ? 13.242 5.812 10.123 1.00 61.31 75 ASP A N 1
ATOM 571 C CA . ASP A 1 75 ? 13.883 4.661 10.736 1.00 61.31 75 ASP A CA 1
ATOM 572 C C . ASP A 1 75 ? 12.818 3.605 11.063 1.00 61.31 75 ASP A C 1
ATOM 574 O O . ASP A 1 75 ? 11.701 3.968 11.463 1.00 61.31 75 ASP A O 1
ATOM 578 N N . PRO A 1 76 ? 13.140 2.304 10.915 1.00 63.22 76 PRO A N 1
ATOM 579 C CA . PRO A 1 76 ? 12.250 1.192 11.243 1.00 63.22 76 PRO A CA 1
ATOM 580 C C . PRO A 1 76 ? 12.107 1.026 12.768 1.00 63.22 76 PRO A C 1
ATOM 582 O O . PRO A 1 76 ? 12.260 -0.062 13.317 1.00 63.22 76 PRO A O 1
ATOM 585 N N . ASP A 1 77 ? 11.835 2.126 13.463 1.00 66.81 77 ASP A N 1
ATOM 586 C CA . ASP A 1 77 ? 11.455 2.158 14.862 1.00 66.81 77 ASP A CA 1
ATOM 587 C C . ASP A 1 77 ? 9.991 1.706 14.997 1.00 66.81 77 ASP A C 1
ATOM 589 O O . ASP A 1 77 ? 9.127 2.198 14.263 1.00 66.81 77 ASP A O 1
ATOM 593 N N . PRO A 1 78 ? 9.659 0.804 15.935 1.00 60.44 78 PRO A N 1
ATOM 594 C CA . PRO A 1 78 ? 8.284 0.368 16.158 1.00 60.44 78 PRO A CA 1
ATOM 595 C C . PRO A 1 78 ? 7.286 1.505 16.415 1.00 60.44 78 PRO A C 1
ATOM 597 O O . PRO A 1 78 ? 6.101 1.316 16.147 1.00 60.44 78 PRO A O 1
ATOM 600 N N . GLY A 1 79 ? 7.719 2.679 16.890 1.00 64.50 79 GLY A N 1
ATOM 601 C CA . GLY A 1 79 ? 6.866 3.862 17.035 1.00 64.50 79 GLY A CA 1
ATOM 602 C C . GLY A 1 79 ? 6.424 4.465 15.698 1.00 64.50 79 GLY A C 1
ATOM 603 O O . GLY A 1 79 ? 5.322 5.007 15.598 1.00 64.50 79 GLY A O 1
ATOM 604 N N . ASN A 1 80 ? 7.217 4.285 14.640 1.00 69.25 80 ASN A N 1
ATOM 605 C CA . ASN A 1 80 ? 6.950 4.831 13.308 1.00 69.25 80 ASN A CA 1
ATOM 606 C C . ASN A 1 80 ? 6.026 3.957 12.450 1.00 69.25 80 ASN A C 1
ATOM 608 O O . ASN A 1 80 ? 5.555 4.403 11.401 1.00 69.25 80 ASN A O 1
ATOM 612 N N . VAL A 1 81 ? 5.712 2.730 12.883 1.00 69.50 81 VAL A N 1
ATOM 613 C CA . VAL A 1 81 ? 4.829 1.829 12.123 1.00 69.50 81 VAL A CA 1
ATOM 614 C C . VAL A 1 81 ? 3.473 2.471 11.837 1.00 69.50 81 VAL A C 1
ATOM 616 O O . VAL A 1 81 ? 2.917 2.306 10.752 1.00 69.50 81 VAL A O 1
ATOM 619 N N . PHE A 1 82 ? 2.941 3.233 12.792 1.00 69.50 82 PHE A N 1
ATOM 620 C CA . PHE A 1 82 ? 1.629 3.853 12.660 1.00 69.50 82 PHE A CA 1
ATOM 621 C C . PHE A 1 82 ? 1.616 4.920 11.563 1.00 69.50 82 PHE A C 1
ATOM 623 O O . PHE A 1 82 ? 0.619 5.023 10.854 1.00 69.50 82 PHE A O 1
ATOM 630 N N . ILE A 1 83 ? 2.735 5.616 11.343 1.00 69.88 83 ILE A N 1
ATOM 631 C CA . ILE A 1 83 ? 2.905 6.579 10.246 1.00 69.88 83 ILE A CA 1
ATOM 632 C C . ILE A 1 83 ? 2.849 5.849 8.899 1.00 69.88 83 ILE A C 1
ATOM 634 O O . ILE A 1 83 ? 2.113 6.246 7.997 1.00 69.88 83 ILE A O 1
ATOM 638 N N . CYS A 1 84 ? 3.556 4.722 8.764 1.00 69.62 84 CYS A N 1
ATOM 639 C CA . CYS A 1 84 ? 3.497 3.913 7.544 1.00 69.62 84 CYS A CA 1
ATOM 640 C C . CYS A 1 84 ? 2.101 3.316 7.316 1.00 69.62 84 CYS A C 1
ATOM 642 O O . CYS A 1 84 ? 1.627 3.253 6.184 1.00 69.62 84 CYS A O 1
ATOM 644 N N . LEU A 1 85 ? 1.409 2.898 8.375 1.00 74.00 85 LEU A N 1
ATOM 645 C CA . LEU A 1 85 ? 0.064 2.330 8.274 1.00 74.00 85 LEU A CA 1
ATOM 646 C C . LEU A 1 85 ? -1.014 3.377 7.954 1.00 74.00 85 LEU A C 1
ATOM 648 O O . LEU A 1 85 ? -2.022 3.026 7.338 1.00 74.00 85 LEU A O 1
ATOM 652 N N . GLN A 1 86 ? -0.818 4.646 8.325 1.00 72.19 86 GLN A N 1
ATOM 653 C CA . GLN A 1 86 ? -1.746 5.737 7.997 1.00 72.19 86 GLN A CA 1
ATOM 654 C C . GLN A 1 86 ? -1.906 5.947 6.491 1.00 72.19 86 GLN A C 1
ATOM 656 O O . GLN A 1 86 ? -2.993 6.328 6.061 1.00 72.19 86 GLN A O 1
ATOM 661 N N . PHE A 1 87 ? -0.871 5.655 5.692 1.00 74.12 87 PHE A N 1
ATOM 662 C CA . PHE A 1 87 ? -0.916 5.779 4.232 1.00 74.12 87 PHE A CA 1
ATOM 663 C C . PHE A 1 87 ? -2.170 5.128 3.634 1.00 74.12 87 PHE A C 1
ATOM 665 O O . PHE A 1 87 ? -2.898 5.766 2.881 1.00 74.12 87 PHE A O 1
ATOM 672 N N . VAL A 1 88 ? -2.482 3.893 4.041 1.00 74.50 88 VAL A N 1
ATOM 673 C CA . VAL A 1 88 ? -3.643 3.143 3.531 1.00 74.50 88 VAL A CA 1
ATOM 674 C C . VAL A 1 88 ? -4.966 3.795 3.915 1.00 74.50 88 VAL A C 1
ATOM 676 O O . VAL A 1 88 ? -5.899 3.801 3.118 1.00 74.50 88 VAL A O 1
ATOM 679 N N . GLY A 1 89 ? -5.048 4.370 5.116 1.00 70.38 89 GLY A N 1
ATOM 680 C CA . GLY A 1 89 ? -6.244 5.076 5.578 1.00 70.38 89 GLY A CA 1
ATOM 681 C C . GLY A 1 89 ? -6.530 6.370 4.810 1.00 70.38 89 GLY A C 1
ATOM 682 O O . GLY A 1 89 ? -7.659 6.854 4.846 1.00 70.38 89 GLY A O 1
ATOM 683 N N . LYS A 1 90 ? -5.527 6.909 4.107 1.00 73.44 90 LYS A N 1
ATOM 684 C CA . LYS A 1 90 ? -5.613 8.142 3.313 1.00 73.44 90 LYS A CA 1
ATOM 685 C C . LYS A 1 90 ? -5.831 7.890 1.821 1.00 73.44 90 LYS A C 1
ATOM 687 O O . LYS A 1 90 ? -5.996 8.845 1.068 1.00 73.44 90 LYS A O 1
ATOM 692 N N . LEU A 1 91 ? -5.842 6.631 1.377 1.00 78.00 91 LEU A N 1
ATOM 693 C CA . LEU A 1 91 ? -6.073 6.319 -0.029 1.00 78.00 91 LEU A CA 1
ATOM 694 C C . LEU A 1 91 ? -7.519 6.635 -0.424 1.00 78.00 91 LEU A C 1
ATOM 696 O O . LEU A 1 91 ? -8.468 6.193 0.221 1.00 78.00 91 LEU A O 1
ATOM 700 N N . GLY A 1 92 ? -7.663 7.411 -1.496 1.00 81.75 92 GLY A N 1
ATOM 701 C CA . GLY A 1 92 ? -8.946 7.709 -2.125 1.00 81.75 92 GLY A CA 1
ATOM 702 C C . GLY A 1 92 ? -9.341 6.662 -3.173 1.00 81.75 92 GLY A C 1
ATOM 703 O O . GLY A 1 92 ? -8.489 5.888 -3.629 1.00 81.75 92 GLY A O 1
ATOM 704 N N . PRO A 1 93 ? -10.623 6.640 -3.581 1.00 84.88 93 PRO A N 1
ATOM 705 C CA . PRO A 1 93 ? -11.107 5.740 -4.626 1.00 84.88 93 PRO A CA 1
ATOM 706 C C . PRO A 1 93 ? -10.356 5.924 -5.952 1.00 84.88 93 PRO A C 1
ATOM 708 O O . PRO A 1 93 ? -10.083 4.938 -6.631 1.00 84.88 93 PRO A O 1
ATOM 711 N N . GLU A 1 94 ? -9.932 7.145 -6.278 1.00 88.94 94 GLU A N 1
ATOM 712 C CA . GLU A 1 94 ? -9.197 7.465 -7.505 1.00 88.94 94 GLU A CA 1
ATOM 713 C C . GLU A 1 94 ? -7.835 6.759 -7.543 1.00 88.94 94 GLU A C 1
ATOM 715 O O . GLU A 1 94 ? -7.411 6.243 -8.576 1.00 88.94 94 GLU A O 1
ATOM 720 N N . PHE A 1 95 ? -7.143 6.683 -6.401 1.00 87.06 95 PHE A N 1
ATOM 721 C CA . PHE A 1 95 ? -5.866 5.976 -6.320 1.00 87.06 95 PHE A CA 1
ATOM 722 C C . PHE A 1 95 ? -6.056 4.460 -6.438 1.00 87.06 95 PHE A C 1
ATOM 724 O O . PHE A 1 95 ? -5.269 3.790 -7.105 1.00 87.06 95 PHE A O 1
ATOM 731 N N . VAL A 1 96 ? -7.114 3.912 -5.835 1.00 87.69 96 VAL A N 1
ATOM 732 C CA . VAL A 1 96 ? -7.451 2.486 -5.971 1.00 87.69 96 VAL A CA 1
ATOM 733 C C . VAL A 1 96 ? -7.789 2.143 -7.424 1.00 87.69 96 VAL A C 1
ATOM 735 O O . VAL A 1 96 ? -7.361 1.106 -7.928 1.00 87.69 96 VAL A O 1
ATOM 738 N N . GLU A 1 97 ? -8.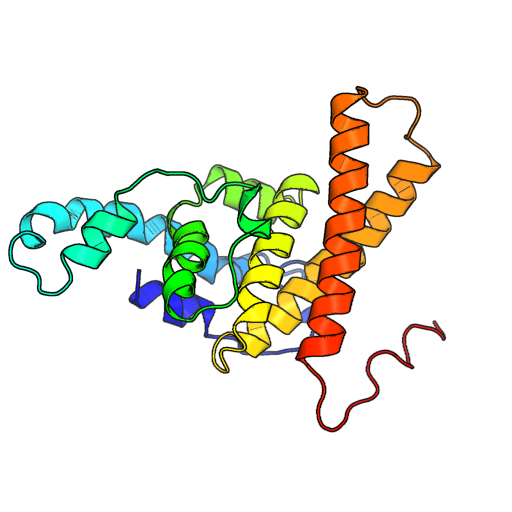474 3.034 -8.136 1.00 89.81 97 GLU A N 1
ATOM 739 C CA . GLU A 1 97 ? -8.753 2.879 -9.563 1.00 89.81 97 GLU A CA 1
ATOM 740 C C . GLU A 1 97 ? -7.465 2.895 -10.405 1.00 89.81 97 GLU A C 1
ATOM 742 O O . GLU A 1 97 ? -7.290 2.056 -11.291 1.00 89.81 97 GLU A O 1
ATOM 747 N N . LEU A 1 98 ? -6.496 3.757 -10.073 1.00 91.00 98 LEU A N 1
ATOM 748 C CA . LEU A 1 98 ? -5.169 3.736 -10.702 1.00 91.00 98 LEU A CA 1
ATOM 749 C C . LEU A 1 98 ? -4.413 2.421 -10.453 1.00 91.00 98 LEU A C 1
ATOM 751 O O . LEU A 1 98 ? -3.704 1.949 -11.348 1.00 91.00 98 LEU A O 1
ATOM 755 N N . LEU A 1 99 ? -4.568 1.811 -9.273 1.00 90.38 99 LEU A N 1
ATOM 756 C CA . LEU A 1 99 ? -4.008 0.487 -8.983 1.00 90.38 99 LEU A CA 1
ATOM 757 C C . LEU A 1 99 ? -4.697 -0.602 -9.817 1.00 90.38 99 LEU A C 1
ATOM 759 O O . LEU A 1 99 ? -4.003 -1.422 -10.418 1.00 90.38 99 LEU A O 1
ATOM 763 N N . HIS A 1 100 ? -6.027 -0.575 -9.947 1.00 89.31 100 HIS A N 1
ATOM 764 C CA . HIS A 1 100 ? -6.775 -1.478 -10.841 1.00 89.31 100 HIS A CA 1
ATOM 765 C C . HIS A 1 100 ? -6.350 -1.354 -12.304 1.00 89.31 100 HIS A C 1
ATOM 767 O O . HIS A 1 100 ? -6.279 -2.355 -13.021 1.00 89.31 100 HIS A O 1
ATOM 773 N N . CYS A 1 101 ? -6.052 -0.134 -12.746 1.00 90.50 101 CYS A N 1
ATOM 774 C CA . CYS A 1 101 ? -5.519 0.157 -14.075 1.00 90.50 101 CYS A CA 1
ATOM 775 C C . CYS A 1 101 ? -4.020 -0.152 -14.211 1.00 90.50 101 CYS A C 1
ATOM 777 O O . CYS A 1 101 ? -3.470 -0.005 -15.300 1.00 90.50 101 CYS A O 1
ATOM 779 N N . GLN A 1 102 ? -3.356 -0.585 -13.134 1.00 88.75 102 GLN A N 1
ATOM 780 C CA . GLN A 1 102 ? -1.924 -0.886 -13.092 1.00 88.75 102 GLN A CA 1
ATOM 781 C C . GLN A 1 102 ? -1.037 0.267 -13.584 1.00 88.75 102 GLN A C 1
ATOM 783 O O . GLN A 1 102 ? -0.015 0.037 -14.235 1.00 88.75 102 GLN A O 1
ATOM 788 N N . GLY A 1 103 ? -1.417 1.508 -13.269 1.00 87.81 103 GLY A N 1
ATOM 789 C CA . GLY A 1 103 ? -0.641 2.688 -13.640 1.00 87.81 103 GLY A CA 1
ATOM 790 C C . GLY A 1 103 ? 0.734 2.689 -12.970 1.00 87.81 103 GLY A C 1
ATOM 791 O O . GLY A 1 103 ? 0.829 2.546 -11.752 1.00 87.81 103 GLY A O 1
ATOM 792 N N . ASP A 1 104 ? 1.799 2.896 -13.750 1.00 86.12 104 ASP A N 1
ATOM 793 C CA . ASP A 1 104 ? 3.191 2.764 -13.287 1.00 86.12 104 ASP A CA 1
ATOM 794 C C . ASP A 1 104 ? 3.495 3.606 -12.032 1.00 86.12 104 ASP A C 1
ATOM 796 O O . ASP A 1 104 ? 4.116 3.114 -11.092 1.00 86.12 104 ASP A O 1
ATOM 800 N N . ARG A 1 105 ? 3.002 4.853 -11.973 1.00 83.06 105 ARG A N 1
ATOM 801 C CA . ARG A 1 105 ? 3.202 5.751 -10.819 1.00 83.06 105 ARG A CA 1
ATOM 802 C C . ARG A 1 105 ? 2.485 5.260 -9.558 1.00 83.06 105 ARG A C 1
ATOM 804 O O . ARG A 1 105 ? 3.063 5.287 -8.476 1.00 83.06 105 ARG A O 1
ATOM 811 N N . ALA A 1 106 ? 1.244 4.789 -9.692 1.00 88.62 106 ALA A N 1
ATOM 812 C CA . ALA A 1 106 ? 0.473 4.268 -8.563 1.00 88.62 106 ALA A CA 1
ATOM 813 C C . ALA A 1 106 ? 1.076 2.958 -8.043 1.00 88.62 106 ALA A C 1
ATOM 815 O O . ALA A 1 106 ? 1.234 2.786 -6.835 1.00 88.62 106 ALA A O 1
ATOM 816 N N . LEU A 1 107 ? 1.491 2.075 -8.958 1.00 88.25 107 LEU A N 1
ATOM 817 C CA . LEU A 1 107 ? 2.216 0.855 -8.622 1.00 88.25 107 LEU A CA 1
ATOM 818 C C . LEU A 1 107 ? 3.539 1.155 -7.922 1.00 88.25 107 LEU A C 1
ATOM 820 O O . LEU A 1 107 ? 3.840 0.495 -6.934 1.00 88.25 107 LEU A O 1
ATOM 824 N N . TRP A 1 108 ? 4.299 2.157 -8.371 1.00 85.81 108 TRP A N 1
ATOM 825 C CA . TRP A 1 108 ? 5.514 2.563 -7.668 1.00 85.81 108 TRP A CA 1
ATOM 826 C C . TRP A 1 108 ? 5.212 3.038 -6.247 1.00 85.81 108 TRP A C 1
ATOM 828 O O . TRP A 1 108 ? 5.796 2.509 -5.306 1.00 85.81 108 TRP A O 1
ATOM 838 N N . MET A 1 109 ? 4.281 3.983 -6.071 1.00 84.62 109 MET A N 1
ATOM 839 C CA . MET A 1 109 ? 3.949 4.523 -4.744 1.00 84.62 109 MET A CA 1
ATOM 840 C C . MET A 1 109 ? 3.505 3.410 -3.789 1.00 84.62 109 MET A C 1
ATOM 842 O O . MET A 1 109 ? 3.916 3.367 -2.630 1.00 84.62 109 MET A O 1
ATOM 846 N N . PHE A 1 110 ? 2.690 2.480 -4.286 1.00 86.88 110 PHE A N 1
ATOM 847 C CA . PHE A 1 110 ? 2.193 1.366 -3.492 1.00 86.88 110 PHE A CA 1
ATOM 848 C C . PHE A 1 110 ? 3.271 0.309 -3.211 1.00 86.88 110 PHE A C 1
ATOM 850 O O . PHE A 1 110 ? 3.363 -0.196 -2.094 1.00 86.88 110 PHE A O 1
ATOM 857 N N . GLY A 1 111 ? 4.123 0.000 -4.192 1.00 85.25 111 GLY A N 1
ATOM 858 C CA . GLY A 1 111 ? 5.274 -0.889 -4.025 1.00 85.25 111 GLY A CA 1
ATOM 859 C C . GLY A 1 111 ? 6.294 -0.329 -3.035 1.00 85.25 111 GLY A C 1
ATOM 860 O O . GLY A 1 111 ? 6.746 -1.047 -2.149 1.00 85.25 111 GLY A O 1
ATOM 861 N N . TYR A 1 112 ? 6.587 0.967 -3.114 1.00 81.69 112 TYR A N 1
ATOM 862 C CA . TYR A 1 112 ? 7.449 1.671 -2.168 1.00 81.69 112 TYR A CA 1
ATOM 863 C C . TYR A 1 112 ? 6.898 1.583 -0.737 1.00 81.69 112 TYR A C 1
ATOM 865 O O . TYR A 1 112 ? 7.621 1.216 0.190 1.00 81.69 112 TYR A O 1
ATOM 873 N N . TRP A 1 113 ? 5.595 1.817 -0.559 1.00 84.50 113 TRP A N 1
ATOM 874 C CA . TRP A 1 113 ? 4.929 1.646 0.733 1.00 84.50 113 TRP A CA 1
ATOM 875 C C . TRP A 1 113 ? 5.027 0.206 1.277 1.00 84.50 113 TRP A C 1
ATOM 877 O O . TRP A 1 113 ? 5.321 0.019 2.460 1.00 84.50 113 TRP A O 1
ATOM 887 N N . LEU A 1 114 ? 4.849 -0.819 0.435 1.00 83.88 114 LEU A N 1
ATOM 888 C CA . LEU A 1 114 ? 5.050 -2.218 0.841 1.00 83.88 114 LEU A CA 1
ATOM 889 C C . LEU A 1 114 ? 6.505 -2.495 1.246 1.00 83.88 114 LEU A C 1
ATOM 891 O O . LEU A 1 114 ? 6.733 -3.172 2.246 1.00 83.88 114 LEU A O 1
ATOM 895 N N . GLY A 1 115 ? 7.478 -1.938 0.520 1.00 78.88 115 GLY A N 1
ATOM 896 C CA . GLY A 1 115 ? 8.898 -2.026 0.867 1.00 78.88 115 GLY A CA 1
ATOM 897 C C . GLY A 1 115 ? 9.199 -1.413 2.237 1.00 78.88 115 GLY A C 1
ATOM 898 O O . GLY A 1 115 ? 9.872 -2.038 3.056 1.00 78.88 115 GLY A O 1
ATOM 899 N N . LEU A 1 116 ? 8.621 -0.243 2.540 1.00 77.75 116 LEU A N 1
ATOM 900 C CA . LEU A 1 116 ? 8.714 0.372 3.870 1.00 77.75 116 LEU A CA 1
ATOM 901 C C . LEU A 1 116 ? 8.120 -0.523 4.959 1.00 77.75 116 LEU A C 1
ATOM 903 O O . LEU A 1 116 ? 8.770 -0.746 5.978 1.00 77.75 116 LEU A O 1
ATOM 907 N N . LEU A 1 117 ? 6.921 -1.077 4.745 1.00 78.62 117 LEU A N 1
ATOM 908 C CA . LEU A 1 117 ? 6.315 -2.019 5.693 1.00 78.62 117 LEU A CA 1
ATOM 909 C C . LEU A 1 117 ? 7.186 -3.253 5.928 1.00 78.62 117 LEU A C 1
ATOM 911 O O . LEU A 1 117 ? 7.229 -3.784 7.041 1.00 78.62 117 LEU A O 1
ATOM 915 N N . GLY A 1 118 ? 7.892 -3.691 4.892 1.00 77.88 118 GLY A N 1
ATOM 916 C CA . GLY A 1 118 ? 8.823 -4.795 4.974 1.00 77.88 118 GLY A CA 1
ATOM 917 C C . GLY A 1 118 ? 9.936 -4.586 6.003 1.00 77.88 118 GLY A C 1
ATOM 918 O O . GLY A 1 118 ? 10.273 -5.513 6.743 1.00 77.88 118 GLY A O 1
ATOM 919 N N . ARG A 1 119 ? 10.448 -3.360 6.133 1.00 76.75 119 ARG A N 1
ATOM 920 C CA . ARG A 1 119 ? 11.561 -3.033 7.043 1.00 76.75 119 ARG A CA 1
ATOM 921 C C . ARG A 1 119 ? 11.246 -3.298 8.518 1.00 76.75 119 ARG A C 1
ATOM 923 O O . ARG A 1 119 ? 12.168 -3.498 9.300 1.00 76.75 119 ARG A O 1
ATOM 930 N N . PHE A 1 120 ? 9.968 -3.336 8.899 1.00 74.88 120 PHE A N 1
ATOM 931 C CA . PHE A 1 120 ? 9.549 -3.587 10.281 1.00 74.88 120 PHE A CA 1
ATOM 932 C C . PHE A 1 120 ? 9.432 -5.078 10.642 1.00 74.88 120 PHE A C 1
ATOM 934 O O . PHE A 1 120 ? 9.289 -5.415 11.815 1.00 74.88 120 PHE A O 1
ATOM 941 N N . GLY A 1 121 ? 9.455 -5.991 9.662 1.00 71.00 121 GLY A N 1
ATOM 942 C CA . GLY A 1 121 ? 9.513 -7.435 9.922 1.00 71.00 121 GLY A CA 1
ATOM 943 C C . GLY A 1 121 ? 8.293 -8.047 10.632 1.00 71.00 121 GLY A C 1
ATOM 944 O O . GLY A 1 121 ? 8.408 -9.117 11.233 1.00 71.00 121 GLY A O 1
ATOM 945 N N . PHE A 1 122 ? 7.113 -7.418 10.583 1.00 77.50 122 PHE A N 1
ATOM 946 C CA . PHE A 1 122 ? 5.918 -7.960 11.238 1.00 77.50 122 PHE A CA 1
ATOM 947 C C . PHE A 1 122 ? 5.474 -9.289 10.618 1.00 77.50 122 PHE A C 1
ATOM 949 O O . PHE A 1 122 ? 5.090 -9.353 9.450 1.00 77.50 122 PHE A O 1
ATOM 956 N N . TRP A 1 123 ? 5.439 -10.350 11.429 1.00 78.50 123 TRP A N 1
ATOM 957 C CA . TRP A 1 123 ? 5.084 -11.704 10.984 1.00 78.50 123 TRP A CA 1
ATOM 958 C C . TRP A 1 123 ? 3.709 -11.789 10.298 1.00 78.50 123 TRP A C 1
ATOM 960 O O . TRP A 1 123 ? 3.539 -12.570 9.365 1.00 78.50 123 TRP A O 1
ATOM 970 N N . TRP A 1 124 ? 2.747 -10.964 10.723 1.00 79.12 124 TRP A N 1
ATOM 971 C CA . TRP A 1 124 ? 1.384 -10.923 10.183 1.00 79.12 124 TRP A CA 1
ATOM 972 C C . TRP A 1 124 ? 1.259 -10.106 8.884 1.00 79.12 124 TRP A C 1
ATOM 974 O O . TRP A 1 124 ? 0.294 -10.296 8.154 1.00 79.12 124 TRP A O 1
ATOM 984 N N . LEU A 1 125 ? 2.232 -9.248 8.546 1.00 79.44 125 LEU A N 1
ATOM 985 C CA . LEU A 1 125 ? 2.305 -8.566 7.238 1.00 79.44 125 LEU A CA 1
ATOM 986 C C . LEU A 1 125 ? 3.213 -9.273 6.247 1.00 79.44 125 LEU A C 1
ATOM 988 O O . LEU A 1 125 ? 3.047 -9.103 5.040 1.00 79.44 125 LEU A O 1
ATOM 992 N N . ARG A 1 126 ? 4.168 -10.056 6.752 1.00 80.31 126 ARG A N 1
ATOM 993 C CA . ARG A 1 126 ? 5.278 -10.617 5.984 1.00 80.31 126 ARG A CA 1
ATOM 994 C C . ARG A 1 126 ? 4.841 -11.242 4.664 1.00 80.31 126 ARG A C 1
ATOM 996 O O . ARG A 1 126 ? 5.338 -10.846 3.620 1.00 80.31 126 ARG A O 1
ATOM 1003 N N . ARG A 1 127 ? 3.856 -12.145 4.696 1.00 82.88 127 ARG A N 1
ATOM 1004 C CA . ARG A 1 127 ? 3.381 -12.842 3.488 1.00 82.88 127 ARG A CA 1
ATOM 1005 C C . ARG A 1 127 ? 2.777 -11.898 2.449 1.00 82.88 127 ARG A C 1
ATOM 1007 O O . ARG A 1 127 ? 2.971 -12.112 1.256 1.00 82.88 127 ARG A O 1
ATOM 1014 N N . ARG A 1 128 ? 2.035 -10.872 2.885 1.00 85.88 128 ARG A N 1
ATOM 1015 C CA . ARG A 1 128 ? 1.447 -9.881 1.972 1.00 85.88 128 ARG A CA 1
ATOM 1016 C C . ARG A 1 128 ? 2.530 -9.032 1.347 1.00 85.88 128 ARG A C 1
ATOM 1018 O O . ARG A 1 128 ? 2.532 -8.869 0.132 1.00 85.88 128 ARG A O 1
ATOM 1025 N N . VAL A 1 129 ? 3.412 -8.505 2.192 1.00 84.50 129 VAL A N 1
ATOM 1026 C CA . VAL A 1 129 ? 4.516 -7.658 1.763 1.00 84.50 129 VAL A CA 1
ATOM 1027 C C . VAL A 1 129 ? 5.373 -8.429 0.772 1.00 84.50 129 VAL A C 1
ATOM 1029 O O . VAL A 1 129 ? 5.463 -7.990 -0.359 1.00 84.50 129 VAL A O 1
ATOM 1032 N N . GLU A 1 130 ? 5.862 -9.622 1.110 1.00 83.06 130 GLU A N 1
ATOM 1033 C CA . GLU A 1 130 ? 6.660 -10.470 0.210 1.00 83.06 130 GLU A CA 1
ATOM 1034 C C . GLU A 1 130 ? 5.995 -10.684 -1.151 1.00 83.06 130 GLU A C 1
ATOM 1036 O O . GLU A 1 130 ? 6.595 -10.434 -2.197 1.00 83.06 130 GLU A O 1
ATOM 1041 N N . ARG A 1 131 ? 4.739 -11.134 -1.149 1.00 87.75 131 ARG A N 1
ATOM 1042 C CA . ARG A 1 131 ? 4.035 -11.477 -2.382 1.00 87.75 131 ARG A CA 1
ATOM 1043 C C . ARG A 1 131 ? 3.739 -10.247 -3.234 1.00 87.75 131 ARG A C 1
ATOM 1045 O O . ARG A 1 131 ? 4.054 -10.242 -4.423 1.00 87.75 131 ARG A O 1
ATOM 1052 N N . ASP A 1 132 ? 3.073 -9.249 -2.656 1.00 87.88 132 ASP A N 1
ATOM 1053 C CA . ASP A 1 132 ? 2.557 -8.103 -3.406 1.00 87.88 132 ASP A CA 1
ATOM 1054 C C . ASP A 1 132 ? 3.683 -7.119 -3.754 1.00 87.88 132 ASP A C 1
ATOM 1056 O O . ASP A 1 132 ? 3.651 -6.540 -4.836 1.00 87.88 132 ASP A O 1
ATOM 1060 N N . PHE A 1 133 ? 4.725 -7.001 -2.923 1.00 86.62 133 PHE A N 1
ATOM 1061 C CA . PHE A 1 133 ? 5.925 -6.227 -3.256 1.00 86.62 133 PHE A CA 1
ATOM 1062 C C . PHE A 1 133 ? 6.627 -6.816 -4.480 1.00 86.62 133 PHE A C 1
ATOM 1064 O O . PHE A 1 133 ? 6.787 -6.121 -5.482 1.00 86.62 133 PHE A O 1
ATOM 1071 N N . CYS A 1 134 ? 6.959 -8.112 -4.461 1.00 82.38 134 CYS A N 1
ATOM 1072 C CA . CYS A 1 134 ? 7.617 -8.769 -5.593 1.00 82.38 134 CYS A CA 1
ATOM 1073 C C . CYS A 1 134 ? 6.753 -8.745 -6.864 1.00 82.38 134 CYS A C 1
ATOM 1075 O O . CYS A 1 134 ? 7.265 -8.531 -7.966 1.00 82.38 134 CYS A O 1
ATOM 1077 N N . ALA A 1 135 ? 5.437 -8.931 -6.725 1.00 87.44 135 ALA A N 1
ATOM 1078 C CA . ALA A 1 135 ? 4.495 -8.881 -7.841 1.00 87.44 135 ALA A CA 1
ATOM 1079 C C . ALA A 1 135 ? 4.391 -7.489 -8.489 1.00 87.44 135 ALA A C 1
ATOM 1081 O O . ALA A 1 135 ? 4.061 -7.401 -9.670 1.00 87.44 135 ALA A O 1
ATOM 1082 N N . ILE A 1 136 ? 4.686 -6.417 -7.748 1.00 87.75 136 ILE A N 1
ATOM 1083 C CA . ILE A 1 136 ? 4.731 -5.041 -8.258 1.00 87.75 136 ILE A CA 1
ATOM 1084 C C . ILE A 1 136 ? 6.107 -4.716 -8.829 1.00 87.75 136 ILE A C 1
ATOM 1086 O O . ILE A 1 136 ? 6.209 -4.282 -9.978 1.00 87.75 136 ILE A O 1
ATOM 1090 N N . VAL A 1 137 ? 7.157 -4.927 -8.037 1.00 83.06 137 VAL A N 1
ATOM 1091 C CA . VAL A 1 137 ? 8.523 -4.485 -8.333 1.00 83.06 137 VAL A CA 1
ATOM 1092 C C . VAL A 1 137 ? 9.080 -5.175 -9.572 1.00 83.06 137 VAL A C 1
ATOM 1094 O O . VAL A 1 137 ? 9.568 -4.494 -10.474 1.00 83.06 137 VAL A O 1
ATOM 1097 N N . LEU A 1 138 ? 8.944 -6.501 -9.691 1.00 79.56 138 LEU A N 1
ATOM 1098 C CA . LEU A 1 138 ? 9.552 -7.243 -10.803 1.00 79.56 138 LEU A CA 1
ATOM 1099 C C . LEU A 1 138 ? 8.957 -6.869 -12.176 1.00 79.56 138 LEU A C 1
ATOM 1101 O O . LEU A 1 138 ? 9.716 -6.714 -13.141 1.00 79.56 138 LEU A O 1
ATOM 1105 N N . PRO A 1 139 ? 7.626 -6.732 -12.349 1.00 83.62 139 PRO A N 1
ATOM 1106 C CA . PRO A 1 139 ? 7.066 -6.271 -13.618 1.00 83.62 139 PRO A CA 1
ATOM 1107 C C . PRO A 1 139 ? 7.255 -4.770 -13.846 1.00 83.62 139 PRO A C 1
ATOM 1109 O O . PRO A 1 139 ? 7.469 -4.358 -14.987 1.00 83.62 139 PRO A O 1
ATOM 1112 N N . LEU A 1 140 ? 7.177 -3.945 -12.795 1.00 83.75 140 LEU A N 1
ATOM 1113 C CA . LEU A 1 140 ? 7.364 -2.498 -12.903 1.00 83.75 140 LEU A CA 1
ATOM 1114 C C . LEU A 1 140 ? 8.799 -2.154 -13.307 1.00 83.75 140 LEU A C 1
ATOM 1116 O O . LEU A 1 140 ? 8.977 -1.475 -14.310 1.00 83.75 140 LEU A O 1
ATOM 1120 N N . GLY A 1 141 ? 9.813 -2.714 -12.645 1.00 77.75 141 GLY A N 1
ATOM 1121 C CA . GLY A 1 141 ? 11.218 -2.517 -13.014 1.00 77.75 141 GLY A CA 1
ATOM 1122 C C . GLY A 1 141 ? 11.496 -2.885 -14.476 1.00 77.75 141 GLY A C 1
ATOM 1123 O O . GLY A 1 141 ? 12.137 -2.127 -15.200 1.00 77.75 141 GLY A O 1
ATOM 1124 N N . ARG A 1 142 ? 10.916 -3.987 -14.973 1.00 81.50 142 ARG A N 1
ATOM 1125 C CA . ARG A 1 142 ? 11.005 -4.379 -16.395 1.00 81.50 142 ARG A CA 1
ATOM 1126 C C . ARG A 1 142 ? 10.272 -3.435 -17.354 1.00 81.50 142 ARG A C 1
ATOM 1128 O O . ARG A 1 142 ? 10.678 -3.314 -18.510 1.00 81.50 142 ARG A O 1
ATOM 1135 N N . ARG A 1 143 ? 9.166 -2.811 -16.937 1.00 82.94 143 ARG A N 1
ATOM 1136 C CA . ARG A 1 143 ? 8.470 -1.775 -17.727 1.00 82.94 143 ARG A CA 1
ATOM 1137 C C . ARG A 1 143 ? 9.295 -0.492 -17.789 1.00 82.94 143 ARG A C 1
ATOM 1139 O O . ARG A 1 143 ? 9.490 0.036 -18.878 1.00 82.94 143 ARG A O 1
ATOM 1146 N N . LEU A 1 144 ? 9.836 -0.058 -16.652 1.00 75.88 144 LEU A N 1
ATOM 1147 C CA . LEU A 1 144 ? 10.644 1.157 -16.549 1.00 75.88 144 LEU A CA 1
ATOM 1148 C C . LEU A 1 144 ? 11.959 1.044 -17.324 1.00 75.88 144 LEU A C 1
ATOM 1150 O O . LEU A 1 144 ? 12.291 1.954 -18.075 1.00 75.88 144 LEU A O 1
ATOM 1154 N N . LYS A 1 145 ? 12.650 -0.103 -17.249 1.00 74.44 145 LYS A N 1
ATOM 1155 C CA . LYS A 1 145 ? 13.880 -0.352 -18.027 1.00 74.44 145 LYS A CA 1
ATOM 1156 C C . LYS A 1 145 ? 13.646 -0.316 -19.543 1.00 74.44 145 LYS A C 1
ATOM 1158 O O . LYS A 1 145 ? 14.505 0.165 -20.269 1.00 74.44 145 LYS A O 1
ATOM 1163 N N . ARG A 1 146 ? 12.479 -0.767 -20.026 1.00 76.94 146 ARG A N 1
ATOM 1164 C CA . ARG A 1 146 ? 12.104 -0.652 -21.451 1.00 76.94 146 ARG A CA 1
ATOM 1165 C C . ARG A 1 146 ? 11.819 0.794 -21.859 1.00 76.94 146 ARG A C 1
ATOM 1167 O O . ARG A 1 146 ? 12.365 1.254 -22.853 1.00 76.94 146 ARG A O 1
ATOM 1174 N N . LYS A 1 147 ? 11.035 1.529 -21.062 1.00 72.81 147 LYS A N 1
ATOM 1175 C CA . LYS A 1 147 ? 10.735 2.949 -21.322 1.00 72.81 147 LYS A CA 1
ATOM 1176 C C . LYS A 1 147 ? 11.987 3.830 -21.314 1.00 72.81 147 LYS A C 1
ATOM 1178 O O . LYS A 1 147 ? 12.130 4.692 -22.172 1.00 72.81 147 LYS A O 1
ATOM 1183 N N . GLY A 1 148 ? 12.915 3.579 -20.389 1.00 64.06 148 GLY A N 1
ATOM 1184 C CA . GLY A 1 148 ? 14.193 4.292 -20.321 1.00 64.06 148 GLY A CA 1
ATOM 1185 C C . GLY A 1 148 ? 15.154 3.986 -21.478 1.00 64.06 148 GLY A C 1
ATOM 1186 O O . GLY A 1 148 ? 16.060 4.773 -21.721 1.00 64.06 148 GLY A O 1
ATOM 1187 N N . GLY A 1 149 ? 14.964 2.874 -22.198 1.00 62.09 149 GLY A N 1
ATOM 1188 C CA . GLY A 1 149 ? 15.747 2.540 -23.392 1.00 62.09 149 GLY A CA 1
ATOM 1189 C C . GLY A 1 149 ? 15.188 3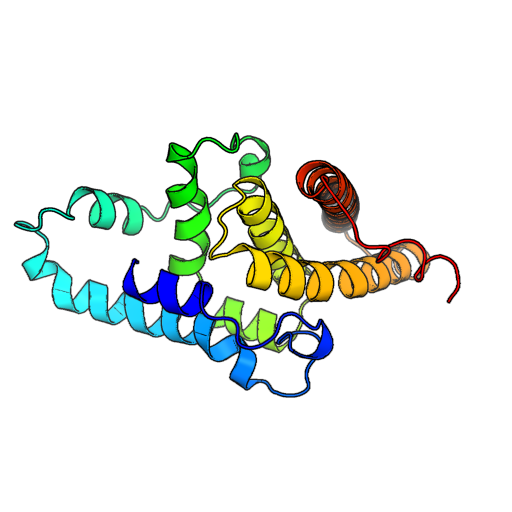.152 -24.678 1.00 62.09 149 GLY A C 1
ATOM 1190 O O . GLY A 1 149 ? 15.950 3.714 -25.460 1.00 62.09 149 GLY A O 1
ATOM 1191 N N . ASP A 1 150 ? 13.865 3.078 -24.872 1.00 57.12 150 ASP A N 1
ATOM 1192 C CA . ASP A 1 150 ? 13.225 3.388 -26.162 1.00 57.12 150 ASP A CA 1
ATOM 1193 C C . ASP A 1 150 ? 12.502 4.755 -26.204 1.00 57.12 150 ASP A C 1
ATOM 1195 O O . ASP A 1 150 ? 12.376 5.345 -27.275 1.00 57.12 150 ASP A O 1
ATOM 1199 N N . GLU A 1 151 ? 12.044 5.294 -25.065 1.00 53.31 151 GLU A N 1
ATOM 1200 C CA . GLU A 1 151 ? 11.204 6.511 -24.989 1.00 53.31 151 GLU A CA 1
ATOM 1201 C C . GLU A 1 151 ? 11.896 7.691 -24.279 1.00 53.31 151 GLU A C 1
ATOM 1203 O O . GLU A 1 151 ? 11.300 8.754 -24.125 1.00 53.31 151 GLU A O 1
ATOM 1208 N N . ALA A 1 152 ? 13.157 7.547 -23.854 1.00 51.47 152 ALA A N 1
ATOM 1209 C CA . ALA A 1 152 ? 13.885 8.552 -23.065 1.00 51.47 152 ALA A CA 1
ATOM 1210 C C . ALA A 1 152 ? 13.984 9.950 -23.721 1.00 51.47 152 ALA A C 1
ATOM 1212 O O . ALA A 1 152 ? 14.256 10.930 -23.033 1.00 51.47 152 ALA A O 1
ATOM 1213 N N . GLY A 1 153 ? 13.742 10.056 -25.032 1.00 52.34 153 GLY A N 1
ATOM 1214 C CA . GLY A 1 153 ? 13.805 11.312 -25.781 1.00 52.34 153 GLY A CA 1
ATOM 1215 C C . GLY A 1 153 ? 12.596 12.251 -25.653 1.00 52.34 153 GLY A C 1
ATOM 1216 O O . GLY A 1 153 ? 12.724 13.393 -26.086 1.00 52.34 153 GLY A O 1
ATOM 1217 N N . ASP A 1 154 ? 11.459 11.814 -25.093 1.00 56.22 154 ASP A N 1
ATOM 1218 C CA . ASP A 1 154 ? 10.186 12.578 -25.124 1.00 56.22 154 ASP A CA 1
ATOM 1219 C C . ASP A 1 154 ? 9.695 13.069 -23.744 1.00 56.22 154 ASP A C 1
ATOM 1221 O O . ASP A 1 154 ? 8.671 13.740 -23.627 1.00 56.22 154 ASP A O 1
ATOM 1225 N N . TRP A 1 155 ? 10.420 12.764 -22.665 1.00 62.06 155 TRP A N 1
ATOM 1226 C CA . TRP A 1 155 ? 10.008 13.148 -21.312 1.00 62.06 155 TRP A CA 1
ATOM 1227 C C . TRP A 1 155 ? 10.426 14.585 -20.977 1.00 62.06 155 TRP A C 1
ATOM 1229 O O . TRP A 1 155 ? 11.554 14.999 -21.248 1.00 62.06 155 TRP A O 1
ATOM 1239 N N . ASP A 1 156 ? 9.553 15.332 -20.290 1.00 68.62 156 ASP A N 1
ATOM 1240 C CA . ASP A 1 156 ? 9.969 16.544 -19.570 1.00 68.62 156 ASP A CA 1
ATOM 1241 C C . ASP A 1 156 ? 11.107 16.183 -18.594 1.00 68.62 156 ASP A C 1
ATOM 1243 O O . ASP A 1 156 ? 11.064 15.144 -17.929 1.00 68.62 156 ASP A O 1
ATOM 1247 N N . GLY A 1 157 ? 12.125 17.039 -18.466 1.00 67.12 157 GLY A N 1
ATOM 1248 C CA . GLY A 1 157 ? 13.318 16.766 -17.655 1.00 67.12 157 GLY A CA 1
ATOM 1249 C C . GLY A 1 157 ? 12.997 16.440 -16.190 1.00 67.12 157 GLY A C 1
ATOM 1250 O O . GLY A 1 157 ? 13.687 15.640 -15.556 1.00 67.12 157 GLY A O 1
ATOM 1251 N N . LYS A 1 158 ? 11.902 16.994 -15.653 1.00 69.31 158 LYS A N 1
ATOM 1252 C CA . LYS A 1 158 ? 11.388 16.653 -14.315 1.00 69.31 158 LYS A CA 1
ATOM 1253 C C . LYS A 1 158 ? 10.848 15.230 -14.227 1.00 69.31 158 LYS A C 1
ATOM 1255 O O . LYS A 1 158 ? 11.024 14.576 -13.202 1.00 69.31 158 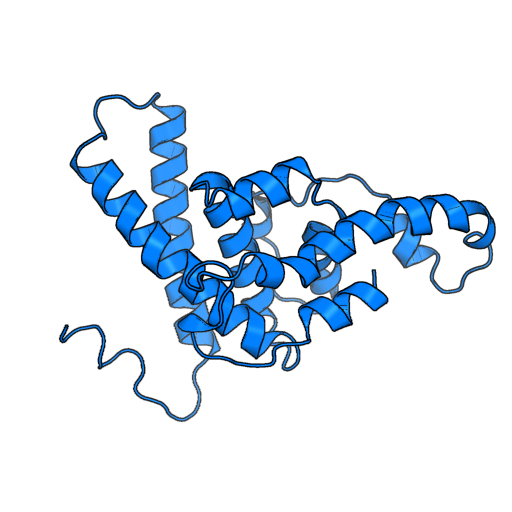LYS A O 1
ATOM 1260 N N . GLU A 1 159 ? 10.187 14.760 -15.274 1.00 65.88 159 GLU A N 1
ATOM 1261 C CA . GLU A 1 159 ? 9.622 13.420 -15.321 1.00 65.88 159 GLU A CA 1
ATOM 1262 C C . GLU A 1 159 ? 10.714 12.366 -15.532 1.00 65.88 159 GLU A C 1
ATOM 1264 O O . GLU A 1 159 ? 10.712 11.359 -14.832 1.00 65.88 159 GLU A O 1
ATOM 1269 N N . ALA A 1 160 ? 11.711 12.637 -16.378 1.00 65.88 160 ALA A N 1
ATOM 1270 C CA . ALA A 1 160 ? 12.901 11.790 -16.495 1.00 65.88 160 ALA A CA 1
ATOM 1271 C C . ALA A 1 160 ? 13.623 11.630 -15.142 1.00 65.88 160 ALA A C 1
ATOM 1273 O O . ALA A 1 160 ? 13.878 10.512 -14.697 1.00 65.88 160 ALA A O 1
ATOM 1274 N N . THR A 1 161 ? 13.842 12.745 -14.433 1.00 70.06 161 THR A N 1
ATOM 1275 C CA . THR A 1 161 ? 14.475 12.744 -13.101 1.00 70.06 161 THR A CA 1
ATOM 1276 C C . THR A 1 161 ? 13.631 11.984 -12.077 1.00 70.06 161 THR A C 1
ATOM 1278 O O . THR A 1 161 ? 14.165 11.274 -11.226 1.00 70.06 161 THR A O 1
ATOM 1281 N N . LEU A 1 162 ? 12.300 12.123 -12.130 1.00 70.31 162 LEU A N 1
ATOM 1282 C CA . LEU A 1 162 ? 11.398 11.318 -11.312 1.00 70.31 162 LEU A CA 1
ATOM 1283 C C . LEU A 1 162 ? 11.663 9.836 -11.592 1.00 70.31 162 LEU A C 1
ATOM 1285 O O . LEU A 1 162 ? 12.041 9.128 -10.671 1.00 70.31 162 LEU A O 1
ATOM 1289 N N . TRP A 1 163 ? 11.540 9.383 -12.841 1.00 67.81 163 TRP A N 1
ATOM 1290 C CA . TRP A 1 163 ? 11.693 7.974 -13.217 1.00 67.81 163 TRP A CA 1
ATOM 1291 C C . TRP A 1 163 ? 13.053 7.371 -12.851 1.00 67.81 163 TRP A C 1
ATOM 1293 O O . TRP A 1 163 ? 13.086 6.243 -12.357 1.00 67.81 163 TRP A O 1
ATOM 1303 N N . GLU A 1 164 ? 14.149 8.110 -13.014 1.00 69.25 164 GLU A N 1
ATOM 1304 C CA . GLU A 1 164 ? 15.481 7.684 -12.560 1.00 69.25 164 GLU A CA 1
ATOM 1305 C C . GLU A 1 164 ? 15.514 7.442 -11.046 1.00 69.25 164 GLU A C 1
ATOM 1307 O O . GLU A 1 164 ? 15.977 6.393 -10.590 1.00 69.25 164 GLU A O 1
ATOM 1312 N N . ASN A 1 165 ? 14.938 8.359 -10.262 1.00 72.56 165 ASN A N 1
ATOM 1313 C CA . ASN A 1 165 ? 14.803 8.179 -8.818 1.00 72.56 165 ASN A CA 1
ATOM 1314 C C . ASN A 1 165 ? 13.907 6.977 -8.471 1.00 72.56 165 ASN A C 1
ATOM 1316 O O . ASN A 1 165 ? 14.216 6.245 -7.534 1.00 72.56 165 ASN A O 1
ATOM 1320 N N . LEU A 1 166 ? 12.824 6.741 -9.226 1.00 69.06 166 LEU A N 1
ATOM 1321 C CA . LEU A 1 166 ? 11.930 5.594 -9.015 1.00 69.06 166 LEU A CA 1
ATOM 1322 C C . LEU A 1 166 ? 12.665 4.264 -9.233 1.00 69.06 166 LEU A C 1
ATOM 1324 O O . LEU A 1 166 ? 12.474 3.334 -8.449 1.00 69.06 166 LEU A O 1
ATOM 1328 N N . ILE A 1 167 ? 13.497 4.175 -10.278 1.00 69.94 167 ILE A N 1
ATOM 1329 C CA . ILE A 1 167 ? 14.317 2.990 -10.574 1.00 69.94 167 ILE A CA 1
ATOM 1330 C C . ILE A 1 167 ? 15.327 2.753 -9.449 1.00 69.94 167 ILE A C 1
ATOM 1332 O O . ILE A 1 167 ? 15.365 1.652 -8.901 1.00 69.94 167 ILE A O 1
ATOM 1336 N N . HIS A 1 168 ? 16.081 3.784 -9.063 1.00 75.69 168 HIS A N 1
ATOM 1337 C CA . HIS A 1 168 ? 17.083 3.684 -8.001 1.00 75.69 168 HIS A CA 1
ATOM 1338 C C . HIS A 1 168 ? 16.464 3.279 -6.651 1.00 75.69 168 HIS A C 1
ATOM 1340 O O . HIS A 1 168 ? 17.003 2.432 -5.939 1.00 75.69 168 HIS A O 1
ATOM 1346 N N . ASP A 1 169 ? 15.311 3.851 -6.291 1.00 70.06 169 ASP A N 1
ATOM 1347 C CA . ASP A 1 169 ? 14.610 3.513 -5.046 1.00 70.06 169 ASP A CA 1
ATOM 1348 C C . ASP A 1 169 ? 14.117 2.061 -5.039 1.00 70.06 169 ASP A C 1
ATOM 1350 O O . ASP A 1 169 ? 14.201 1.390 -4.009 1.00 70.06 169 ASP A O 1
ATOM 1354 N N . ILE A 1 170 ? 13.615 1.560 -6.174 1.00 67.44 170 ILE A N 1
ATOM 1355 C CA . ILE A 1 170 ? 13.200 0.158 -6.304 1.00 67.44 170 ILE A CA 1
ATOM 1356 C C . ILE A 1 170 ? 14.398 -0.778 -6.106 1.00 67.44 170 ILE A C 1
ATOM 1358 O O . ILE A 1 170 ? 14.288 -1.733 -5.338 1.00 67.44 170 ILE A O 1
ATOM 1362 N N . GLU A 1 171 ? 15.518 -0.506 -6.779 1.00 72.19 171 GLU A N 1
ATOM 1363 C CA . GLU A 1 171 ? 16.725 -1.341 -6.703 1.00 72.19 171 GLU A CA 1
ATOM 1364 C C . GLU A 1 171 ? 17.276 -1.370 -5.271 1.00 72.19 171 GLU A C 1
ATOM 1366 O O . GLU A 1 171 ? 17.549 -2.441 -4.728 1.00 72.19 171 GLU A O 1
ATOM 1371 N N . ARG A 1 172 ? 17.304 -0.218 -4.594 1.00 75.19 172 ARG A N 1
ATOM 1372 C CA . ARG A 1 172 ? 17.680 -0.136 -3.180 1.00 75.19 172 ARG A CA 1
ATOM 1373 C C . ARG A 1 172 ? 16.746 -0.932 -2.266 1.00 75.19 172 ARG A C 1
ATOM 1375 O O . ARG A 1 172 ? 17.213 -1.628 -1.369 1.00 75.19 172 ARG A O 1
ATOM 1382 N N . LEU A 1 173 ? 15.429 -0.815 -2.448 1.00 68.81 173 LEU A N 1
ATOM 1383 C CA . LEU A 1 173 ? 14.466 -1.543 -1.617 1.00 68.81 173 LEU A CA 1
ATOM 1384 C C . LEU A 1 173 ? 14.576 -3.058 -1.811 1.00 68.81 173 LEU A C 1
ATOM 1386 O O . LEU A 1 173 ? 14.374 -3.803 -0.854 1.00 68.81 173 LEU A O 1
ATOM 1390 N N . GLU A 1 174 ? 14.900 -3.518 -3.019 1.00 66.38 174 GLU A N 1
ATOM 1391 C CA . GLU A 1 174 ? 15.179 -4.928 -3.295 1.00 66.38 174 GLU A CA 1
ATOM 1392 C C . GLU A 1 174 ? 16.423 -5.418 -2.534 1.00 66.38 174 GLU A C 1
ATOM 1394 O O . GLU A 1 174 ? 16.378 -6.480 -1.906 1.00 66.38 174 GLU A O 1
ATOM 1399 N N . GLU A 1 175 ? 17.500 -4.628 -2.518 1.00 72.81 175 GLU A N 1
ATOM 1400 C CA . GLU A 1 175 ? 18.723 -4.925 -1.761 1.00 72.81 175 GLU A CA 1
ATOM 1401 C C . GLU A 1 175 ? 18.478 -4.950 -0.245 1.00 72.81 175 GLU A C 1
ATOM 1403 O O . GLU A 1 175 ? 18.809 -5.938 0.421 1.00 72.81 175 GLU A O 1
ATOM 1408 N N . ASP A 1 176 ? 17.852 -3.899 0.294 1.00 68.31 176 ASP A N 1
ATOM 1409 C CA . ASP A 1 176 ? 17.528 -3.767 1.720 1.00 68.31 176 ASP A CA 1
ATOM 1410 C C . ASP A 1 176 ? 16.622 -4.924 2.180 1.00 68.31 176 ASP A C 1
ATOM 1412 O O . ASP A 1 176 ? 16.839 -5.526 3.238 1.00 68.31 176 ASP A O 1
ATOM 1416 N N . TRP A 1 177 ? 15.633 -5.295 1.362 1.00 64.06 177 TRP A N 1
ATOM 1417 C CA . TRP A 1 177 ? 14.753 -6.433 1.620 1.00 64.06 177 TRP A CA 1
ATOM 1418 C C . TRP A 1 177 ? 15.498 -7.775 1.568 1.00 64.06 177 TRP A C 1
ATOM 1420 O O . TRP A 1 177 ? 15.331 -8.623 2.454 1.00 64.06 177 TRP A O 1
ATOM 1430 N N . GLY A 1 178 ? 16.355 -7.978 0.563 1.00 64.19 178 GLY A N 1
ATOM 1431 C CA . GLY A 1 178 ? 17.199 -9.169 0.439 1.00 64.19 178 GLY A CA 1
ATOM 1432 C C . GLY A 1 178 ? 18.176 -9.338 1.609 1.00 64.19 178 GLY A C 1
ATOM 1433 O O . GLY A 1 178 ? 18.470 -10.468 2.014 1.00 64.19 178 GLY A O 1
ATOM 1434 N N . ALA A 1 179 ? 18.637 -8.231 2.196 1.00 64.31 179 ALA A N 1
ATOM 1435 C CA . ALA A 1 179 ? 19.472 -8.221 3.393 1.00 64.31 179 ALA A CA 1
ATOM 1436 C C . ALA A 1 179 ? 18.669 -8.512 4.676 1.00 64.31 179 ALA A C 1
ATOM 1438 O O . ALA A 1 179 ? 19.106 -9.320 5.497 1.00 64.31 179 ALA A O 1
ATOM 1439 N N . ALA A 1 180 ? 17.483 -7.913 4.835 1.00 58.25 180 ALA A N 1
ATOM 1440 C CA . ALA A 1 180 ? 16.637 -8.060 6.025 1.00 58.25 180 ALA A CA 1
ATOM 1441 C C . ALA A 1 180 ? 15.984 -9.451 6.168 1.00 58.25 180 ALA A C 1
ATOM 1443 O O . ALA A 1 180 ? 15.616 -9.857 7.270 1.00 58.25 180 ALA A O 1
ATOM 1444 N N . THR A 1 181 ? 15.836 -10.201 5.071 1.00 55.03 181 THR A N 1
ATOM 1445 C CA . THR A 1 181 ? 15.142 -11.503 5.054 1.00 55.03 181 THR A CA 1
ATOM 1446 C C . THR A 1 181 ? 16.036 -12.734 5.243 1.00 55.03 181 THR A C 1
ATOM 1448 O O . THR A 1 181 ? 15.504 -13.838 5.382 1.00 55.03 181 THR A O 1
ATOM 1451 N N . ARG A 1 182 ? 17.368 -12.593 5.322 1.00 44.28 182 ARG A N 1
ATOM 1452 C CA . ARG A 1 182 ? 18.275 -13.707 5.672 1.00 44.28 182 ARG A CA 1
ATOM 1453 C C . ARG A 1 182 ? 18.370 -13.841 7.198 1.00 44.28 182 ARG A C 1
ATOM 1455 O O . ARG A 1 182 ? 19.001 -13.007 7.842 1.00 44.28 182 ARG A O 1
ATOM 1462 N N . PRO A 1 183 ? 17.795 -14.911 7.782 1.00 44.84 183 PRO A N 1
ATOM 1463 C CA . PRO A 1 183 ? 18.591 -16.132 7.924 1.00 44.84 183 PRO A CA 1
ATOM 1464 C C . PRO A 1 183 ? 17.807 -17.442 7.683 1.00 44.84 183 PRO A C 1
ATOM 1466 O O . PRO A 1 183 ? 16.653 -17.577 8.069 1.00 44.84 183 PRO A O 1
ATOM 1469 N N . VAL A 1 184 ? 18.512 -18.439 7.127 1.00 37.25 184 VAL A N 1
ATOM 1470 C CA . VAL A 1 184 ? 18.084 -19.830 6.850 1.00 37.25 184 VAL A CA 1
ATOM 1471 C C . VAL A 1 184 ? 17.101 -20.001 5.680 1.00 37.25 184 VAL A C 1
ATOM 1473 O O . VAL A 1 184 ? 15.895 -19.886 5.833 1.00 37.25 184 VAL A O 1
ATOM 1476 N N . GLY A 1 185 ? 17.674 -20.387 4.531 1.00 40.69 185 GLY A N 1
ATOM 1477 C CA . GLY A 1 185 ? 17.071 -21.264 3.522 1.00 40.69 185 GLY A CA 1
ATOM 1478 C C . GLY A 1 185 ? 15.847 -20.742 2.770 1.00 40.69 185 GLY A C 1
ATOM 1479 O O . GLY A 1 185 ? 14.735 -20.806 3.275 1.00 40.69 185 GLY A O 1
ATOM 1480 N N . ILE A 1 186 ? 16.045 -20.358 1.508 1.00 33.62 186 ILE A N 1
ATOM 1481 C CA . ILE A 1 186 ? 15.487 -21.056 0.334 1.00 33.62 186 ILE A CA 1
ATOM 1482 C C . ILE A 1 186 ? 15.961 -20.320 -0.928 1.00 33.62 186 ILE A C 1
ATOM 1484 O O . ILE A 1 186 ? 15.812 -19.106 -1.074 1.00 33.62 186 ILE A O 1
ATOM 1488 N N . ASP A 1 187 ? 16.547 -21.102 -1.830 1.00 42.84 187 ASP A N 1
ATOM 1489 C CA . ASP A 1 187 ? 17.024 -20.768 -3.169 1.00 42.84 187 ASP A CA 1
ATOM 1490 C C . ASP A 1 187 ? 15.912 -20.222 -4.086 1.00 42.84 187 ASP A C 1
ATOM 1492 O O . ASP A 1 187 ? 15.446 -20.905 -4.993 1.00 42.84 187 ASP A O 1
ATOM 1496 N N . PHE A 1 188 ? 15.459 -18.984 -3.870 1.00 40.66 188 PHE A N 1
ATOM 1497 C CA . PHE A 1 188 ? 14.488 -18.338 -4.768 1.00 40.66 188 PHE A CA 1
ATOM 1498 C C . PHE A 1 188 ? 15.164 -17.462 -5.840 1.00 40.66 188 PHE A C 1
ATOM 1500 O O . PHE A 1 188 ? 14.682 -17.370 -6.964 1.00 40.66 188 PHE A O 1
ATOM 1507 N N . MET A 1 189 ? 16.333 -16.881 -5.536 1.00 40.41 189 MET A N 1
ATOM 1508 C CA . MET A 1 189 ? 17.052 -15.977 -6.454 1.00 40.41 189 MET A CA 1
ATOM 1509 C C . MET A 1 189 ? 17.991 -16.699 -7.437 1.00 40.41 189 MET A C 1
ATOM 1511 O O . MET A 1 189 ? 18.302 -16.152 -8.490 1.00 40.41 189 MET A O 1
ATOM 1515 N N . GLN A 1 190 ? 18.422 -17.936 -7.151 1.00 40.53 190 GLN A N 1
ATOM 1516 C CA . GLN A 1 190 ? 19.295 -18.686 -8.074 1.00 40.53 190 GLN A CA 1
ATOM 1517 C C . GLN A 1 190 ? 18.556 -19.200 -9.326 1.00 40.53 190 GLN A C 1
ATOM 1519 O O . GLN A 1 190 ? 19.185 -19.406 -10.362 1.00 40.53 190 GLN A O 1
ATOM 1524 N N . GLY A 1 191 ? 17.225 -19.332 -9.276 1.00 35.31 191 GLY A N 1
ATOM 1525 C CA . GLY A 1 191 ? 16.413 -19.760 -10.423 1.00 35.31 191 GLY A CA 1
ATOM 1526 C C . GLY A 1 191 ? 16.078 -18.657 -11.436 1.00 35.31 191 GLY A C 1
ATOM 1527 O O . GLY A 1 191 ? 15.689 -18.967 -12.554 1.00 35.31 191 GLY A O 1
ATOM 1528 N N . LEU A 1 192 ? 16.233 -17.377 -11.079 1.00 40.00 192 LEU A N 1
ATOM 1529 C CA . LEU A 1 192 ? 15.865 -16.248 -11.950 1.00 40.00 192 LEU A CA 1
ATOM 1530 C C . LEU A 1 192 ? 17.033 -15.694 -12.776 1.00 40.00 192 LEU A C 1
ATOM 1532 O O . LEU A 1 192 ? 16.803 -14.987 -13.747 1.00 40.00 192 LEU A O 1
ATOM 1536 N N . ALA A 1 193 ? 18.277 -16.052 -12.445 1.00 32.56 193 ALA A N 1
ATOM 1537 C CA . ALA A 1 193 ? 19.443 -15.756 -13.285 1.00 32.56 193 ALA A CA 1
ATOM 1538 C C . ALA A 1 193 ? 19.638 -16.774 -14.430 1.00 32.56 193 ALA A C 1
ATOM 1540 O O . ALA A 1 193 ? 20.601 -16.675 -15.187 1.00 32.56 193 ALA A O 1
ATOM 1541 N N . SER A 1 194 ? 18.757 -17.775 -14.538 1.00 32.12 194 SER A N 1
ATOM 1542 C CA . SER A 1 194 ? 18.860 -18.889 -15.490 1.00 32.12 194 SER A CA 1
ATOM 1543 C C . SER A 1 194 ? 17.610 -19.092 -16.368 1.00 32.12 194 SER A C 1
ATOM 1545 O O . SER A 1 194 ? 17.501 -20.127 -17.027 1.00 32.12 194 SER A O 1
ATOM 1547 N N . MET A 1 195 ? 16.705 -18.102 -16.441 1.00 30.42 195 MET A N 1
ATOM 1548 C CA . MET A 1 195 ? 15.541 -18.083 -17.348 1.00 30.42 195 MET A CA 1
ATOM 1549 C C . MET A 1 195 ? 15.352 -16.738 -18.046 1.00 30.42 195 MET A C 1
ATOM 1551 O O . MET A 1 195 ? 15.454 -15.699 -17.359 1.00 30.42 195 MET A O 1
#

Secondary structure (DSSP, 8-state):
-HHHHHHHH--S--SGGGSTTTSS-GGGGHHHHHHHTHHHHHHHTGGGSTT-TTHHHHHHHH------GGGGG----GGGHHHHHHHHHT--HHHHHHHHTT-HHHHHHHHHHHHHHHTT--HHHHHHHHHHHHHHHHHHHHHHHHHHHHSTTSS-HHHHHHHHHHHHHHHHHHHHHHHHT-SS---SSTTTTT-

Foldseek 3Di:
DVVLVLLLLDDPDLALCLACLNDPDVCNCVSLVVLQVVVVVCVVCVVVQPPDPCVVVNVVLPPPPALDPVCVPDDLDPVCVSVLVSNSNNDDPVLVVCVSVVPLVSLLVVLLSLLSNLNNVDPSNPSVSNNHNCSSLVVSLVVLVVCCVPVVVPDDPVVNVVSVVSNVSSVVSVVSNVVVPDDDDDPPPVVVVPD

pLDDT: mean 71.16, std 13.78, range [30.42, 91.0]

Sequence (195 aa):
MFLNLLAVAFVDDARLSASWVVGSDRGRLGWLELQLGLKPLLMATSRLRDASALQPMFEASDDEAVVCPESRLIDPDPGNVFICLQFVGKLGPEFVELLHCQGDRALWMFGYWLGLLGRFGFWWLRRRVERDFCAIVLPLGRRLKRKGGDEAGDWDGKEATLWENLIHDIERLEEDWGAATRPVGIDFMQGLASM

Radius of gyration: 18.04 Å; chains: 1; bounding box: 40×38×52 Å